Protein AF-A0A7C2V4W0-F1 (afdb_monomer_lite)

Sequence (238 aa):
MGILRLYATLLARLAQSPDEAVERSLDELAGSYGDFAYIGSRKLLQSIVLHQAGKLQQRLQQVTQNYWQQALERVQPQLLQRLQRCKDGHSAEEVAAAWFGRRDWAKNSGVFPDFVLALDDVPTFGNGAILELKDSDGSSIASFNSTIPTRFKTLAEVKEVTGSRMVLEASWLRDFPYSLSEGYEGCPRHCFYLVRTHRRSYKQVRISLVEGSFFETLPKGELLRRVWEQILSESGVP

Structure (mmCIF, N/CA/C/O backbone):
data_AF-A0A7C2V4W0-F1
#
_entry.id   AF-A0A7C2V4W0-F1
#
loop_
_atom_site.group_PDB
_atom_site.id
_atom_site.type_symbol
_atom_site.label_atom_id
_atom_site.label_alt_id
_atom_site.label_comp_id
_atom_site.label_asym_id
_atom_site.label_entity_id
_atom_site.label_seq_id
_atom_site.pdbx_PDB_ins_code
_atom_site.Cartn_x
_atom_site.Cartn_y
_atom_site.Cartn_z
_atom_site.occupancy
_atom_site.B_iso_or_equiv
_atom_site.auth_seq_id
_atom_site.auth_comp_id
_atom_site.auth_asym_id
_atom_site.auth_atom_id
_atom_site.pdbx_PDB_model_num
ATOM 1 N N . MET A 1 1 ? -7.469 -12.250 -3.575 1.00 69.75 1 MET A N 1
ATOM 2 C CA . MET A 1 1 ? -6.066 -12.543 -3.892 1.00 69.75 1 MET A CA 1
ATOM 3 C C . MET A 1 1 ? -5.430 -11.211 -4.236 1.00 69.75 1 MET A C 1
ATOM 5 O O . MET A 1 1 ? -5.259 -10.924 -5.417 1.00 69.75 1 MET A O 1
ATOM 9 N N . GLY A 1 2 ? -5.223 -10.336 -3.246 1.00 84.69 2 GLY A N 1
ATOM 10 C CA . GLY A 1 2 ? -4.935 -8.916 -3.478 1.00 84.69 2 GLY A CA 1
ATOM 11 C C . GLY A 1 2 ? -3.818 -8.684 -4.491 1.00 84.69 2 GLY A C 1
ATOM 12 O O . GLY A 1 2 ? -4.030 -8.019 -5.503 1.00 84.69 2 GLY A O 1
ATOM 13 N N . ILE A 1 3 ? -2.667 -9.321 -4.273 1.00 90.00 3 ILE A N 1
ATOM 14 C CA . ILE A 1 3 ? -1.490 -9.132 -5.125 1.00 90.00 3 ILE A CA 1
ATOM 15 C C . ILE A 1 3 ? -1.664 -9.676 -6.550 1.00 90.00 3 ILE A C 1
ATOM 17 O O . ILE A 1 3 ? -1.246 -9.034 -7.511 1.00 90.00 3 ILE A O 1
ATOM 21 N N . LEU A 1 4 ? -2.329 -10.825 -6.713 1.00 88.44 4 LEU A N 1
ATOM 22 C CA . LEU A 1 4 ? -2.576 -11.399 -8.038 1.00 88.44 4 LEU A CA 1
ATOM 23 C C . LEU A 1 4 ? -3.605 -10.579 -8.811 1.00 88.44 4 LEU A C 1
ATOM 25 O O . LEU A 1 4 ? -3.441 -10.394 -10.010 1.00 88.44 4 LEU A O 1
ATOM 29 N N . ARG A 1 5 ? -4.629 -10.040 -8.134 1.00 89.38 5 ARG A N 1
ATOM 30 C CA . ARG A 1 5 ? -5.577 -9.106 -8.755 1.00 89.38 5 ARG A CA 1
ATOM 31 C C . ARG A 1 5 ? -4.873 -7.824 -9.181 1.00 89.38 5 ARG A C 1
ATOM 33 O O . ARG A 1 5 ? -5.101 -7.378 -10.294 1.00 89.38 5 ARG A O 1
ATOM 40 N N . LEU A 1 6 ? -3.990 -7.271 -8.347 1.00 92.62 6 LEU A N 1
ATOM 41 C CA . LEU A 1 6 ? -3.168 -6.118 -8.722 1.00 92.62 6 LEU A CA 1
ATOM 42 C C . LEU A 1 6 ? -2.366 -6.404 -9.991 1.00 92.62 6 LEU A C 1
ATOM 44 O O . LEU A 1 6 ? -2.440 -5.632 -10.945 1.00 92.62 6 LEU A O 1
ATOM 48 N N . TYR A 1 7 ? -1.645 -7.526 -10.026 1.00 92.50 7 TYR A N 1
ATOM 49 C CA . TYR A 1 7 ? -0.805 -7.858 -11.172 1.00 92.50 7 TYR A CA 1
ATOM 50 C C . TYR A 1 7 ? -1.625 -8.183 -12.424 1.00 92.50 7 TYR A C 1
ATOM 52 O O . TYR A 1 7 ? -1.302 -7.702 -13.503 1.00 92.50 7 TYR A O 1
ATOM 60 N N . ALA A 1 8 ? -2.733 -8.915 -12.293 1.00 91.69 8 ALA A N 1
ATOM 61 C CA . ALA A 1 8 ? -3.638 -9.197 -13.404 1.00 91.69 8 ALA A CA 1
ATOM 62 C C . ALA A 1 8 ? -4.280 -7.919 -13.967 1.00 91.69 8 ALA A C 1
ATOM 64 O O . ALA A 1 8 ? -4.343 -7.764 -15.183 1.00 91.69 8 ALA A O 1
ATOM 65 N N . THR A 1 9 ? -4.700 -6.981 -13.111 1.00 92.56 9 THR A N 1
ATOM 66 C CA . THR A 1 9 ? -5.217 -5.670 -13.537 1.00 92.56 9 THR A CA 1
ATOM 67 C C . THR A 1 9 ? -4.153 -4.876 -14.290 1.00 92.56 9 THR A C 1
ATOM 69 O O . THR A 1 9 ? -4.443 -4.312 -15.344 1.00 92.56 9 THR A O 1
ATOM 72 N N . LEU A 1 10 ? -2.912 -4.871 -13.793 1.00 94.12 10 LEU A N 1
ATOM 73 C CA . LEU A 1 10 ? -1.786 -4.240 -14.476 1.00 94.12 10 LEU A CA 1
ATOM 74 C C . LEU A 1 10 ? -1.538 -4.872 -15.853 1.00 94.12 10 LEU A C 1
ATOM 76 O O . LEU A 1 10 ? -1.430 -4.154 -16.842 1.00 94.12 10 LEU A O 1
ATOM 80 N N . LEU A 1 11 ? -1.487 -6.204 -15.935 1.00 92.94 11 LEU A N 1
ATOM 81 C CA . LEU A 1 11 ? -1.294 -6.923 -17.196 1.00 92.94 11 LEU A CA 1
ATOM 82 C C . LEU A 1 11 ? -2.424 -6.653 -18.191 1.00 92.94 11 LEU A C 1
ATOM 84 O O . LEU A 1 11 ? -2.152 -6.385 -19.356 1.00 92.94 11 LEU A O 1
ATOM 88 N N . ALA A 1 12 ? -3.679 -6.678 -17.740 1.00 94.06 12 ALA A N 1
ATOM 89 C CA . ALA A 1 12 ? -4.833 -6.393 -18.586 1.00 94.06 12 ALA A CA 1
ATOM 90 C C . ALA A 1 12 ? -4.781 -4.967 -19.151 1.00 94.06 12 ALA A C 1
ATOM 92 O O . ALA A 1 12 ? -5.082 -4.751 -20.323 1.00 94.06 12 ALA A O 1
ATOM 93 N N . ARG A 1 13 ? -4.347 -4.003 -18.335 1.00 93.56 13 ARG A N 1
ATOM 94 C CA . ARG A 1 13 ? -4.156 -2.613 -18.746 1.00 93.56 13 ARG A CA 1
ATOM 95 C C . ARG A 1 13 ? -3.034 -2.465 -19.774 1.00 93.56 13 ARG A C 1
ATOM 97 O O . ARG A 1 13 ? -3.241 -1.857 -20.819 1.00 93.56 13 ARG A O 1
ATOM 104 N N . LEU A 1 14 ? -1.872 -3.060 -19.514 1.00 94.00 14 LEU A N 1
ATOM 105 C CA . LEU A 1 14 ? -0.733 -3.017 -20.435 1.00 94.00 14 LEU A CA 1
ATOM 106 C C . LEU A 1 14 ? -0.996 -3.789 -21.733 1.00 94.00 14 LEU A C 1
ATOM 108 O O . LEU A 1 14 ? -0.444 -3.440 -22.767 1.00 94.00 14 LEU A O 1
ATOM 112 N N . ALA A 1 15 ? -1.858 -4.806 -21.713 1.00 94.00 15 ALA A N 1
ATOM 113 C CA . ALA A 1 15 ? -2.293 -5.487 -22.929 1.00 94.00 15 ALA A CA 1
ATOM 114 C C . ALA A 1 15 ? -3.146 -4.580 -23.835 1.00 94.00 15 ALA A C 1
ATOM 116 O O . ALA A 1 15 ? -3.113 -4.739 -25.052 1.00 94.00 15 ALA A O 1
ATOM 117 N N . GLN A 1 16 ? -3.899 -3.639 -23.256 1.00 95.31 16 GLN A N 1
ATOM 118 C CA . GLN A 1 16 ? -4.701 -2.663 -24.004 1.00 95.31 16 GLN A CA 1
ATOM 119 C C . GLN A 1 16 ? -3.862 -1.475 -24.483 1.00 95.31 16 GLN A C 1
ATOM 121 O O . GLN A 1 16 ? -4.060 -1.006 -25.601 1.00 95.31 16 GLN A O 1
ATOM 126 N N . SER A 1 17 ? -2.911 -1.027 -23.660 1.00 95.31 17 SER A N 1
ATOM 127 C CA . SER A 1 17 ? -2.045 0.119 -23.949 1.00 95.31 17 SER A CA 1
ATOM 128 C C . SER A 1 17 ? -0.587 -0.183 -23.567 1.00 95.31 17 SER A C 1
ATOM 130 O O . SER A 1 17 ? -0.135 0.237 -22.497 1.00 95.31 17 SER A O 1
ATOM 132 N N . PRO A 1 18 ? 0.172 -0.911 -24.412 1.00 94.06 18 PRO A N 1
ATOM 133 C CA . PRO A 1 18 ? 1.538 -1.341 -24.090 1.00 94.06 18 PRO A CA 1
ATOM 134 C C . PRO A 1 18 ? 2.515 -0.189 -23.842 1.00 94.06 18 PRO A C 1
ATOM 136 O O . PRO A 1 18 ? 3.408 -0.311 -23.002 1.00 94.06 18 PRO A O 1
ATOM 139 N N . ASP A 1 19 ? 2.320 0.941 -24.526 1.00 95.50 19 ASP A N 1
ATOM 140 C CA . ASP A 1 19 ? 3.183 2.123 -24.416 1.00 95.50 19 ASP A CA 1
ATOM 141 C C . ASP A 1 19 ? 3.177 2.722 -23.001 1.00 95.50 19 ASP A C 1
ATOM 143 O O . ASP A 1 19 ? 4.188 3.266 -22.547 1.00 95.50 19 ASP A O 1
ATOM 147 N N . GLU A 1 20 ? 2.105 2.503 -22.226 1.00 95.44 20 GLU A N 1
ATOM 148 C CA . GLU A 1 20 ? 2.034 2.936 -20.827 1.00 95.44 20 GLU A CA 1
ATOM 149 C C . GLU A 1 20 ? 3.122 2.302 -19.948 1.00 95.44 20 GLU A C 1
ATOM 151 O O . GLU A 1 20 ? 3.478 2.876 -18.917 1.00 95.44 20 GLU A O 1
ATOM 156 N N . ALA A 1 21 ? 3.695 1.160 -20.354 1.00 94.25 21 ALA A N 1
ATOM 157 C CA . ALA A 1 21 ? 4.828 0.549 -19.663 1.00 94.25 21 ALA A CA 1
ATOM 158 C C . ALA A 1 21 ? 6.055 1.478 -19.604 1.00 94.25 21 ALA A C 1
ATOM 160 O O . ALA A 1 21 ? 6.860 1.350 -18.678 1.00 94.25 21 ALA A O 1
ATOM 161 N N . VAL A 1 22 ? 6.190 2.401 -20.562 1.00 95.56 22 VAL A N 1
ATOM 162 C CA . VAL A 1 22 ? 7.280 3.385 -20.665 1.00 95.56 22 VAL A CA 1
ATOM 163 C C . VAL A 1 22 ? 6.794 4.795 -20.330 1.00 95.56 22 VAL A C 1
ATOM 165 O O . VAL A 1 22 ? 7.493 5.532 -19.638 1.00 95.56 22 VAL A O 1
ATOM 168 N N . GLU A 1 23 ? 5.601 5.171 -20.794 1.00 95.06 23 GLU A N 1
ATOM 169 C CA . GLU A 1 23 ? 5.085 6.542 -20.683 1.00 95.06 23 GLU A CA 1
ATOM 170 C C . GLU A 1 23 ? 4.654 6.930 -19.265 1.00 95.06 23 GLU A C 1
ATOM 172 O O . GLU A 1 23 ? 4.712 8.106 -18.904 1.00 95.06 23 GLU A O 1
ATOM 177 N N . ARG A 1 24 ? 4.225 5.961 -18.447 1.00 94.69 24 ARG A N 1
ATOM 178 C CA . ARG A 1 24 ? 3.748 6.222 -17.083 1.00 94.69 24 ARG A CA 1
ATOM 179 C C . ARG A 1 24 ? 4.797 5.911 -16.031 1.00 94.69 24 ARG A C 1
ATOM 181 O O . ARG A 1 24 ? 5.686 5.078 -16.219 1.00 94.69 24 ARG A O 1
ATOM 188 N N . SER A 1 25 ? 4.679 6.553 -14.874 1.00 94.19 25 SER A N 1
ATOM 189 C CA . SER A 1 25 ? 5.447 6.143 -13.698 1.00 94.19 25 SER A CA 1
ATOM 190 C C . SER A 1 25 ? 4.988 4.773 -13.190 1.00 94.19 25 SER A C 1
ATOM 192 O O . SER A 1 25 ? 3.839 4.362 -13.383 1.00 94.19 25 SER A O 1
ATOM 194 N N . LEU A 1 26 ? 5.884 4.057 -12.507 1.00 94.38 26 LEU A N 1
ATOM 195 C CA . LEU A 1 26 ? 5.535 2.769 -11.913 1.00 94.38 26 LEU A CA 1
ATOM 196 C C . LEU A 1 26 ? 4.482 2.926 -10.798 1.00 94.38 26 LEU A C 1
ATOM 198 O O . LEU A 1 26 ? 3.621 2.061 -10.648 1.00 94.38 26 LEU A O 1
ATOM 202 N N . ASP A 1 27 ? 4.493 4.057 -10.088 1.00 94.62 27 ASP A N 1
ATOM 203 C CA . ASP A 1 27 ? 3.471 4.465 -9.121 1.00 94.62 27 ASP A CA 1
ATOM 204 C C . ASP A 1 27 ? 2.074 4.564 -9.736 1.00 94.62 27 ASP A C 1
ATOM 206 O O . ASP A 1 27 ? 1.114 4.069 -9.153 1.00 94.62 27 ASP A O 1
ATOM 210 N N . GLU A 1 28 ? 1.935 5.182 -10.912 1.00 94.31 28 GLU A N 1
ATOM 211 C CA . GLU A 1 28 ? 0.644 5.300 -11.604 1.00 94.31 28 GLU A CA 1
ATOM 212 C C . GLU A 1 28 ? 0.144 3.951 -12.123 1.00 94.31 28 GLU A C 1
ATOM 214 O O . GLU A 1 28 ? -1.056 3.669 -12.076 1.00 94.31 28 GLU A O 1
ATOM 219 N N . LEU A 1 29 ? 1.062 3.108 -12.602 1.00 94.38 29 LEU A N 1
ATOM 220 C CA . LEU A 1 29 ? 0.745 1.754 -13.045 1.00 94.38 29 LEU A CA 1
ATOM 221 C C . LEU A 1 29 ? 0.252 0.900 -11.871 1.00 94.38 29 LEU A C 1
ATOM 223 O O . LEU A 1 29 ? -0.827 0.311 -11.956 1.00 94.38 29 LEU A O 1
ATOM 227 N N . ALA A 1 30 ? 0.986 0.880 -10.756 1.00 94.12 30 ALA A N 1
ATOM 228 C CA . ALA A 1 30 ? 0.588 0.163 -9.547 1.00 94.12 30 ALA A CA 1
ATOM 229 C C . ALA A 1 30 ? -0.697 0.747 -8.942 1.00 94.12 30 ALA A C 1
ATOM 231 O O . ALA A 1 30 ? -1.636 0.010 -8.644 1.00 94.12 30 ALA A O 1
ATOM 232 N N . GLY A 1 31 ? -0.771 2.075 -8.838 1.00 91.38 31 GLY A N 1
ATOM 233 C CA . GLY A 1 31 ? -1.889 2.829 -8.276 1.00 91.38 31 GLY A CA 1
ATOM 234 C C . GLY A 1 31 ? -3.205 2.673 -9.041 1.00 91.38 31 GLY A C 1
ATOM 235 O O . GLY A 1 31 ? -4.263 3.009 -8.516 1.00 91.38 31 GLY A O 1
ATOM 236 N N . SER A 1 32 ? -3.163 2.131 -10.261 1.00 86.31 32 SER A N 1
ATOM 237 C CA . SER A 1 32 ? -4.363 1.746 -11.005 1.00 86.31 32 SER A CA 1
ATOM 238 C C . SER A 1 32 ? -5.136 0.595 -10.360 1.00 86.31 32 SER A C 1
ATOM 240 O O . SER A 1 32 ? -6.335 0.444 -10.606 1.00 86.31 32 SER A O 1
ATOM 242 N N . TYR A 1 33 ? -4.482 -0.192 -9.499 1.00 83.12 33 TYR A N 1
ATOM 243 C CA . TYR A 1 33 ? -5.180 -1.143 -8.652 1.00 83.12 33 TYR A CA 1
ATOM 244 C C . TYR A 1 33 ? -6.080 -0.416 -7.647 1.00 83.12 33 TYR A C 1
ATOM 246 O O . TYR A 1 33 ? -5.772 0.640 -7.106 1.00 83.12 33 TYR A O 1
ATOM 254 N N . GLY A 1 34 ? -7.268 -0.968 -7.435 1.00 78.62 34 GLY A N 1
ATOM 255 C CA . GLY A 1 34 ? -8.374 -0.213 -6.869 1.00 78.62 34 GLY A CA 1
ATOM 256 C C . GLY A 1 34 ? -8.587 -0.359 -5.368 1.00 78.62 34 GLY A C 1
ATOM 257 O O . GLY A 1 34 ? -9.636 0.116 -4.926 1.00 78.62 34 GLY A O 1
ATOM 258 N N . ASP A 1 35 ? -7.698 -1.011 -4.612 1.00 89.06 35 ASP A N 1
ATOM 259 C CA . ASP A 1 35 ? -7.963 -1.334 -3.203 1.00 89.06 35 ASP A CA 1
ATOM 260 C C . ASP A 1 35 ? -6.704 -1.362 -2.314 1.00 89.06 35 ASP A C 1
ATOM 262 O O . ASP A 1 35 ? -6.068 -2.399 -2.101 1.00 89.06 35 ASP A O 1
ATOM 266 N N . PHE A 1 36 ? -6.346 -0.190 -1.787 1.00 94.38 36 PHE A N 1
ATOM 267 C CA . PHE A 1 36 ? -5.155 0.012 -0.962 1.00 94.38 36 PHE A CA 1
ATOM 268 C C . PHE A 1 36 ? -5.505 0.430 0.468 1.00 94.38 36 PHE A C 1
ATOM 270 O O . PHE A 1 36 ? -6.393 1.250 0.699 1.00 94.38 36 PHE A O 1
ATOM 277 N N . ALA A 1 37 ? -4.753 -0.109 1.423 1.00 95.19 37 ALA A N 1
ATOM 278 C CA . ALA A 1 37 ? -4.703 0.291 2.826 1.00 95.19 37 ALA A CA 1
ATOM 279 C C . ALA A 1 37 ? -3.729 1.436 3.095 1.00 95.19 37 ALA A C 1
ATOM 281 O O . ALA A 1 37 ? -3.925 2.214 4.028 1.00 95.19 37 ALA A O 1
ATOM 282 N N . TYR A 1 38 ? -2.724 1.586 2.241 1.00 96.56 38 TYR A N 1
ATOM 283 C CA . TYR A 1 38 ? -1.783 2.688 2.308 1.00 96.56 38 TYR A CA 1
ATOM 284 C C . TYR A 1 38 ? -1.204 2.983 0.923 1.00 96.56 38 TYR A C 1
ATOM 286 O O . TYR A 1 38 ? -1.020 2.068 0.119 1.00 96.56 38 TYR A O 1
ATOM 294 N N . ILE A 1 39 ? -0.917 4.263 0.672 1.00 96.31 39 ILE A N 1
ATOM 295 C CA . ILE A 1 39 ? -0.291 4.780 -0.549 1.00 96.31 39 ILE A CA 1
ATOM 296 C C . ILE A 1 39 ? 0.800 5.771 -0.124 1.00 96.31 39 ILE A C 1
ATOM 298 O O . ILE A 1 39 ? 0.508 6.722 0.604 1.00 96.31 39 ILE A O 1
ATOM 302 N N . GLY A 1 40 ? 2.038 5.564 -0.572 1.00 94.31 40 GLY A N 1
ATOM 303 C CA . GLY A 1 40 ? 3.200 6.395 -0.246 1.00 94.31 40 GLY A CA 1
ATOM 304 C C . GLY A 1 40 ? 3.299 7.653 -1.111 1.00 94.31 40 GLY A C 1
ATOM 305 O O . GLY A 1 40 ? 3.416 8.768 -0.587 1.00 94.31 40 GLY A O 1
ATOM 306 N N . SER A 1 41 ? 3.166 7.502 -2.432 1.00 93.06 41 SER A N 1
ATOM 307 C CA . SER A 1 41 ? 3.297 8.571 -3.441 1.00 93.06 41 SER A CA 1
ATOM 308 C C . SER A 1 41 ? 2.040 9.437 -3.607 1.00 93.06 41 SER A C 1
ATOM 310 O O . SER A 1 41 ? 1.574 9.715 -4.712 1.00 93.06 41 SER A O 1
ATOM 312 N N . ARG A 1 42 ? 1.463 9.894 -2.493 1.00 92.69 42 ARG A N 1
ATOM 313 C CA . ARG A 1 42 ? 0.159 10.585 -2.452 1.00 92.69 42 ARG A CA 1
ATOM 314 C C . ARG A 1 42 ? 0.103 11.884 -3.247 1.00 92.69 42 ARG A C 1
ATOM 316 O O . ARG A 1 42 ? -0.972 12.237 -3.712 1.00 92.69 42 ARG A O 1
ATOM 323 N N . LYS A 1 43 ? 1.229 12.587 -3.420 1.00 93.19 43 LYS A N 1
ATOM 324 C CA . LYS A 1 43 ? 1.296 13.822 -4.221 1.00 93.19 43 LYS A CA 1
ATOM 325 C C . LYS A 1 43 ? 1.072 13.534 -5.697 1.00 93.19 43 LYS A C 1
ATOM 327 O O . LYS A 1 43 ? 0.416 14.320 -6.372 1.00 93.19 43 LYS A O 1
ATOM 332 N N . LEU A 1 44 ? 1.659 12.439 -6.171 1.00 93.56 44 LEU A N 1
ATOM 333 C CA . LEU A 1 44 ? 1.551 11.978 -7.549 1.00 93.56 44 LEU A CA 1
ATOM 334 C C . LEU A 1 44 ? 0.186 11.322 -7.787 1.00 93.56 44 LEU A C 1
ATOM 336 O O . LEU A 1 44 ? -0.453 11.562 -8.802 1.00 93.56 44 LEU A O 1
ATOM 340 N N . LEU A 1 45 ? -0.293 10.556 -6.807 1.00 94.81 45 LEU A N 1
ATOM 341 C CA . LEU A 1 45 ? -1.496 9.732 -6.911 1.00 94.81 45 LEU A CA 1
ATOM 342 C C . LEU A 1 45 ? -2.726 10.371 -6.243 1.00 94.81 45 LEU A C 1
ATOM 344 O O . LEU A 1 45 ? -3.574 9.657 -5.716 1.00 94.81 45 LEU A O 1
ATOM 348 N N . GLN A 1 46 ? -2.844 11.704 -6.239 1.00 95.62 46 GLN A N 1
ATOM 349 C CA . GLN A 1 46 ? -3.905 12.410 -5.498 1.00 95.62 46 GLN A CA 1
ATOM 350 C C . GLN A 1 46 ? -5.314 11.945 -5.875 1.00 95.62 46 GLN A C 1
ATOM 352 O O . GLN A 1 46 ? -6.115 11.657 -4.991 1.00 95.62 46 GLN A O 1
ATOM 357 N N . SER A 1 47 ? -5.611 11.823 -7.171 1.00 95.00 47 SER A N 1
ATOM 358 C CA . SER A 1 47 ? -6.925 11.373 -7.647 1.00 95.00 47 SER A CA 1
ATOM 359 C C . SER A 1 47 ? -7.253 9.955 -7.173 1.00 95.00 47 SER A C 1
ATOM 361 O O . SER A 1 47 ? -8.367 9.692 -6.724 1.00 95.00 47 SER A O 1
ATOM 363 N N . ILE A 1 48 ? -6.266 9.055 -7.197 1.00 94.81 48 ILE A N 1
ATOM 364 C CA . ILE A 1 48 ? -6.396 7.686 -6.688 1.00 94.81 48 ILE A CA 1
ATOM 365 C C . ILE A 1 48 ? -6.623 7.708 -5.175 1.00 94.81 48 ILE A C 1
ATOM 367 O O . ILE A 1 48 ? -7.524 7.032 -4.689 1.00 94.81 48 ILE A O 1
ATOM 371 N N . VAL A 1 49 ? -5.857 8.505 -4.428 1.00 96.31 49 VAL A N 1
ATOM 372 C CA . VAL A 1 49 ? -6.008 8.642 -2.973 1.00 96.31 49 VAL A CA 1
ATOM 373 C C . VAL A 1 49 ? -7.409 9.129 -2.603 1.00 96.31 49 VAL A C 1
ATOM 375 O O . VAL A 1 49 ? -8.041 8.535 -1.733 1.00 96.31 49 VAL A O 1
ATOM 378 N N . LEU A 1 50 ? -7.913 10.165 -3.275 1.00 96.81 50 LEU A N 1
ATOM 379 C CA . LEU A 1 50 ? -9.254 10.705 -3.034 1.00 96.81 50 LEU A CA 1
ATOM 380 C C . LEU A 1 50 ? -10.345 9.687 -3.373 1.00 96.81 50 LEU A C 1
ATOM 382 O O . LEU A 1 50 ? -11.298 9.521 -2.612 1.00 96.81 50 LEU A O 1
ATOM 386 N N . HIS A 1 51 ? -10.174 8.936 -4.462 1.00 95.56 51 HIS A N 1
ATOM 387 C CA . HIS A 1 51 ? -11.076 7.837 -4.806 1.00 95.56 51 HIS A CA 1
ATOM 388 C C . HIS A 1 51 ? -11.090 6.741 -3.730 1.00 95.56 51 HIS A C 1
ATOM 390 O O . HIS A 1 51 ? -12.154 6.283 -3.314 1.00 95.56 51 HIS A O 1
ATOM 396 N N . GLN A 1 52 ? -9.917 6.344 -3.222 1.00 95.00 52 GLN A N 1
ATOM 397 C CA . GLN A 1 52 ? -9.812 5.375 -2.124 1.00 95.00 52 GLN A CA 1
ATOM 398 C C . GLN A 1 52 ? -10.409 5.904 -0.816 1.00 95.00 52 GLN A C 1
ATOM 400 O O . GLN A 1 52 ? -11.044 5.140 -0.089 1.00 95.00 52 GLN A O 1
ATOM 405 N N . ALA A 1 53 ? -10.253 7.198 -0.531 1.00 96.81 53 ALA A N 1
ATOM 406 C CA . ALA A 1 53 ? -10.871 7.849 0.618 1.00 96.81 53 ALA A CA 1
ATOM 407 C C . ALA A 1 53 ? -12.406 7.780 0.531 1.00 96.81 53 ALA A C 1
ATOM 409 O O . ALA A 1 53 ? -13.052 7.361 1.489 1.00 96.81 53 ALA A O 1
ATOM 410 N N . GLY A 1 54 ? -12.992 8.057 -0.639 1.00 96.31 54 GLY A N 1
ATOM 411 C CA . GLY A 1 54 ? -14.431 7.878 -0.864 1.00 96.31 54 GLY A CA 1
ATOM 412 C C . GLY A 1 54 ? -14.892 6.432 -0.637 1.00 96.31 54 GLY A C 1
ATOM 413 O O . GLY A 1 54 ? -15.862 6.189 0.080 1.00 96.31 54 GLY A O 1
ATOM 414 N N . LYS A 1 55 ? -14.148 5.445 -1.157 1.00 94.25 55 LYS A N 1
ATOM 415 C CA . LYS A 1 55 ? -14.433 4.021 -0.894 1.00 94.25 55 LYS A CA 1
ATOM 416 C C . LYS A 1 55 ? -14.319 3.657 0.585 1.00 94.25 55 LYS A C 1
ATOM 418 O O . LYS A 1 55 ? -15.064 2.808 1.067 1.00 94.25 55 LYS A O 1
ATOM 423 N N . LEU A 1 56 ? -13.343 4.225 1.297 1.00 95.75 56 LEU A N 1
ATOM 424 C CA . LEU A 1 56 ? -13.176 4.023 2.736 1.00 95.75 56 LEU A CA 1
ATOM 425 C C . LEU A 1 56 ? -14.407 4.526 3.483 1.00 95.75 56 LEU A C 1
ATOM 427 O O . LEU A 1 56 ? -14.994 3.766 4.247 1.00 95.75 56 LEU A O 1
ATOM 431 N N . GLN A 1 57 ? -14.827 5.759 3.211 1.00 97.69 57 GLN A N 1
ATOM 432 C CA . GLN A 1 57 ? -16.012 6.342 3.824 1.00 97.69 57 GLN A CA 1
ATOM 433 C C . GLN A 1 57 ? -17.256 5.475 3.602 1.00 97.69 57 GLN A C 1
ATOM 435 O O . GLN A 1 57 ? -17.924 5.104 4.567 1.00 97.69 57 GLN A O 1
ATOM 440 N N . GLN A 1 58 ? -17.529 5.103 2.347 1.00 95.38 58 GLN A N 1
ATOM 441 C CA . GLN A 1 58 ? -18.675 4.261 1.992 1.00 95.38 58 GLN A CA 1
ATOM 442 C C . GLN A 1 58 ? -18.671 2.944 2.771 1.00 95.38 58 GLN A C 1
ATOM 444 O O . GLN A 1 58 ? -19.697 2.541 3.316 1.00 95.38 58 GLN A O 1
ATOM 449 N N . ARG A 1 59 ? -17.506 2.294 2.890 1.00 93.94 59 ARG A N 1
ATOM 450 C CA . ARG A 1 59 ? -17.385 1.058 3.667 1.00 93.94 59 ARG A CA 1
ATOM 451 C C . ARG A 1 59 ? -17.643 1.294 5.154 1.00 93.94 59 ARG A C 1
ATOM 453 O O . ARG A 1 59 ? -18.387 0.531 5.756 1.00 93.94 59 ARG A O 1
ATOM 460 N N . LEU A 1 60 ? -17.078 2.346 5.750 1.00 96.06 60 LEU A N 1
ATOM 461 C CA . LEU A 1 60 ? -17.269 2.657 7.174 1.00 96.06 60 LEU A CA 1
ATOM 462 C C . LEU A 1 60 ? -18.732 2.956 7.525 1.00 96.06 60 LEU A C 1
ATOM 464 O O . LEU A 1 60 ? -19.192 2.592 8.608 1.00 96.06 60 LEU A O 1
ATOM 468 N N . GLN A 1 61 ? -19.479 3.574 6.611 1.00 95.75 61 GLN A N 1
ATOM 469 C CA . GLN A 1 61 ? -20.916 3.810 6.773 1.00 95.75 61 GLN A CA 1
ATOM 470 C C . GLN A 1 61 ? -21.729 2.507 6.792 1.00 95.75 61 GLN A C 1
ATOM 472 O O . GLN A 1 61 ? -22.779 2.459 7.427 1.00 95.75 61 GLN A O 1
ATOM 477 N N . GLN A 1 62 ? -21.223 1.446 6.158 1.00 94.88 62 GLN A N 1
ATOM 478 C CA . GLN A 1 62 ? -21.849 0.122 6.119 1.00 94.88 62 GLN A CA 1
ATOM 479 C C . GLN A 1 62 ? -21.434 -0.784 7.291 1.00 94.88 62 GLN A C 1
ATOM 481 O O . GLN A 1 62 ? -22.034 -1.840 7.485 1.00 94.88 62 GLN A O 1
ATOM 486 N N . VAL A 1 63 ? -20.429 -0.402 8.091 1.00 94.62 63 VAL A N 1
ATOM 487 C CA . VAL A 1 63 ? -19.991 -1.219 9.232 1.00 94.62 63 VAL A CA 1
ATOM 488 C C . VAL A 1 63 ? -21.044 -1.215 10.342 1.00 94.62 63 VAL A C 1
ATOM 490 O O . VAL A 1 63 ? -21.443 -0.159 10.838 1.00 94.62 63 VAL A O 1
ATOM 493 N N . THR A 1 64 ? -21.431 -2.413 10.784 1.00 94.06 64 THR A N 1
ATOM 494 C CA . THR A 1 64 ? -22.407 -2.654 11.854 1.00 94.06 64 THR A CA 1
ATOM 495 C C . THR A 1 64 ? -22.045 -1.949 13.162 1.00 94.06 64 THR A C 1
ATOM 497 O O . THR A 1 64 ? -20.889 -1.953 13.589 1.00 94.06 64 THR A O 1
ATOM 500 N N . GLN A 1 65 ? -23.058 -1.433 13.869 1.00 93.12 65 GLN A N 1
ATOM 501 C CA . GLN A 1 65 ? -22.896 -0.693 15.128 1.00 93.12 65 GLN A CA 1
ATOM 502 C C . GLN A 1 65 ? -22.116 -1.457 16.214 1.00 93.12 65 GLN A C 1
ATOM 504 O O . GLN A 1 65 ? -21.411 -0.833 17.000 1.00 93.12 65 GLN A O 1
ATOM 509 N N . ASN A 1 66 ? -22.183 -2.793 16.247 1.00 95.25 66 ASN A N 1
ATOM 510 C CA . ASN A 1 66 ? -21.433 -3.611 17.209 1.00 95.25 66 ASN A CA 1
ATOM 511 C C . ASN A 1 66 ? -19.912 -3.367 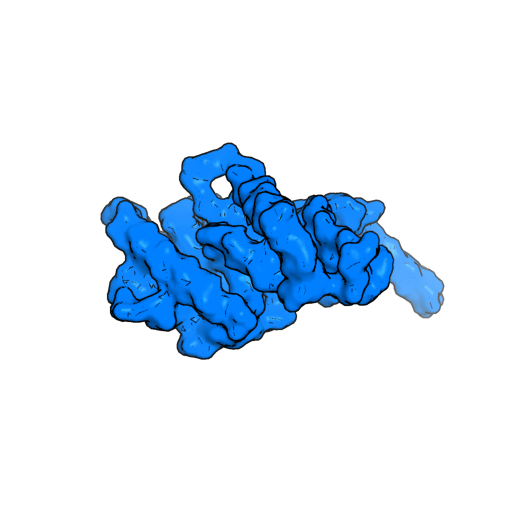17.123 1.00 95.25 66 ASN A C 1
ATOM 513 O O . ASN A 1 66 ? -19.259 -3.153 18.141 1.00 95.25 66 ASN A O 1
ATOM 517 N N . TYR A 1 67 ? -19.347 -3.300 15.914 1.00 95.06 67 TYR A N 1
ATOM 518 C CA . TYR A 1 67 ? -17.917 -3.019 15.751 1.00 95.06 67 TYR A CA 1
ATOM 519 C C . TYR A 1 67 ? -17.545 -1.603 16.204 1.00 95.06 67 TYR A C 1
ATOM 521 O O . TYR A 1 67 ? -16.460 -1.398 16.743 1.00 95.06 67 TYR A O 1
ATOM 529 N N . TRP A 1 68 ? -18.451 -0.633 16.048 1.00 94.38 68 TRP A N 1
ATOM 530 C CA . TRP A 1 68 ? -18.255 0.722 16.569 1.00 94.38 68 TRP A CA 1
ATOM 531 C C . TRP A 1 68 ? -18.233 0.758 18.102 1.00 94.38 68 TRP A C 1
ATOM 533 O O . TRP A 1 68 ? -17.411 1.473 18.670 1.00 94.38 68 TRP A O 1
ATOM 543 N N . GLN A 1 69 ? -19.071 -0.043 18.770 1.00 93.12 69 GLN A N 1
ATOM 544 C CA . GLN A 1 69 ? -19.039 -0.180 20.233 1.00 93.12 69 GLN A CA 1
ATOM 545 C C . GLN A 1 69 ? -17.741 -0.836 20.713 1.00 93.12 69 GLN A C 1
ATOM 547 O O . GLN A 1 69 ? -17.082 -0.321 21.610 1.00 93.12 69 GLN A O 1
ATOM 552 N N . GLN A 1 70 ? -17.295 -1.903 20.048 1.00 93.69 70 GLN A N 1
ATOM 553 C CA . GLN A 1 70 ? -16.009 -2.533 20.369 1.00 93.69 70 GLN A CA 1
ATOM 554 C C . GLN A 1 70 ? -14.827 -1.572 20.177 1.00 93.69 70 GLN A C 1
ATOM 556 O O . GLN A 1 70 ? -13.881 -1.582 20.964 1.00 93.69 70 GLN A O 1
ATOM 561 N N . ALA A 1 71 ? -14.876 -0.720 19.149 1.00 92.62 71 ALA A N 1
ATOM 562 C CA . ALA A 1 71 ? -13.845 0.284 18.915 1.00 92.62 71 ALA A CA 1
ATOM 563 C C . ALA A 1 71 ? -13.785 1.335 20.038 1.00 92.62 71 ALA A C 1
ATOM 565 O O . ALA A 1 71 ? -12.688 1.729 20.426 1.00 92.62 71 ALA A O 1
ATOM 566 N N . LEU A 1 72 ? -14.933 1.754 20.586 1.00 91.81 72 LEU A N 1
ATOM 567 C CA . LEU A 1 72 ? -15.008 2.705 21.706 1.00 91.81 72 LEU A CA 1
ATOM 568 C C . LEU A 1 72 ? -14.281 2.202 22.960 1.00 91.81 72 LEU A C 1
ATOM 570 O O . LEU A 1 72 ? -13.668 2.997 23.667 1.00 91.81 72 LEU A O 1
ATOM 574 N N . GLU A 1 73 ? -14.322 0.896 23.216 1.00 89.94 73 GLU A N 1
ATOM 575 C CA . GLU A 1 73 ? -13.720 0.285 24.406 1.00 89.94 73 GLU A CA 1
ATOM 576 C C . GLU A 1 73 ? -12.226 -0.027 24.238 1.00 89.94 73 GLU A C 1
ATOM 578 O O . GLU A 1 73 ? -11.475 -0.016 25.213 1.00 89.94 73 GLU A O 1
ATOM 583 N N . ARG A 1 74 ? -11.787 -0.342 23.012 1.00 89.50 74 ARG A N 1
ATOM 584 C CA . ARG A 1 74 ? -10.474 -0.969 22.759 1.00 89.50 74 ARG A CA 1
ATOM 585 C C . ARG A 1 74 ? -9.469 -0.081 22.033 1.00 89.50 74 ARG A C 1
ATOM 587 O O . ARG A 1 74 ? -8.278 -0.388 22.031 1.00 89.50 74 ARG A O 1
ATOM 594 N N . VAL A 1 75 ? -9.919 0.985 21.373 1.00 91.00 75 VAL A N 1
ATOM 595 C CA . VAL A 1 75 ? -9.079 1.788 20.473 1.00 91.00 75 VAL A CA 1
ATOM 596 C C . VAL A 1 75 ? -8.657 3.091 21.143 1.00 91.00 75 VAL A C 1
ATOM 598 O O . VAL A 1 75 ? -9.423 3.735 21.854 1.00 91.00 75 VAL A O 1
ATOM 601 N N . GLN A 1 76 ? -7.420 3.517 20.880 1.00 91.81 76 GLN A N 1
ATOM 602 C CA . GLN A 1 76 ? -6.900 4.798 21.362 1.00 91.81 76 GLN A CA 1
ATOM 603 C C . GLN A 1 76 ? -7.815 5.962 20.923 1.00 91.81 76 GLN A C 1
ATOM 605 O O . GLN A 1 76 ? -8.142 6.041 19.733 1.00 91.81 76 GLN A O 1
ATOM 610 N N . PRO A 1 77 ? -8.163 6.916 21.814 1.00 93.12 77 PRO A N 1
ATOM 611 C CA . PRO A 1 77 ? -9.148 7.963 21.515 1.00 93.12 77 PRO A CA 1
ATOM 612 C C . PRO A 1 77 ? -8.849 8.774 20.247 1.00 93.12 77 PRO A C 1
ATOM 614 O O . PRO A 1 77 ? -9.751 9.093 19.477 1.00 93.12 77 PRO A O 1
ATOM 617 N N . GLN A 1 78 ? -7.571 9.063 19.985 1.00 93.56 78 GLN A N 1
ATOM 618 C CA . GLN A 1 78 ? -7.149 9.808 18.794 1.00 93.56 78 GLN A CA 1
ATOM 619 C C . GLN A 1 78 ? -7.397 9.030 17.493 1.00 93.56 78 GLN A C 1
ATOM 621 O O . GLN A 1 78 ? -7.818 9.607 16.489 1.00 93.56 78 GLN A O 1
ATOM 626 N N . LEU A 1 79 ? -7.149 7.716 17.498 1.00 94.19 79 LEU A N 1
ATOM 627 C CA . LEU A 1 79 ? -7.375 6.864 16.332 1.00 94.19 79 LEU A CA 1
ATOM 628 C C . LEU A 1 79 ? -8.874 6.647 16.101 1.00 94.19 79 LEU A C 1
ATOM 630 O O . LEU A 1 79 ? -9.327 6.692 14.959 1.00 94.19 79 LEU A O 1
ATOM 634 N N . LEU A 1 80 ? -9.653 6.518 17.178 1.00 95.50 80 LEU A N 1
ATOM 635 C CA . LEU A 1 80 ? -11.110 6.447 17.111 1.00 95.50 80 LEU A CA 1
ATOM 636 C C . LEU A 1 80 ? -11.725 7.731 16.537 1.00 95.50 80 LEU A C 1
ATOM 638 O O . LEU A 1 80 ? -12.572 7.662 15.649 1.00 95.50 80 LEU A O 1
ATOM 642 N N . GLN A 1 81 ? -11.260 8.904 16.976 1.00 96.06 81 GLN A N 1
ATOM 643 C CA . GLN A 1 81 ? -11.708 10.185 16.423 1.00 96.06 81 GLN A CA 1
ATOM 644 C C . GLN A 1 81 ? -11.424 10.272 14.917 1.00 96.06 81 GLN A C 1
ATOM 646 O O . GLN A 1 81 ? -12.247 10.759 14.143 1.00 96.06 81 GLN A O 1
ATOM 651 N N . ARG A 1 82 ? -10.259 9.787 14.473 1.00 97.25 82 ARG A N 1
ATOM 652 C CA . ARG A 1 82 ? -9.929 9.721 13.043 1.00 97.25 82 ARG A CA 1
ATOM 653 C C . ARG A 1 82 ? -10.828 8.751 12.288 1.00 97.25 82 ARG A C 1
ATOM 655 O O . ARG A 1 82 ? -11.263 9.090 11.192 1.00 97.25 82 ARG A O 1
ATOM 662 N N . LEU A 1 83 ? -11.133 7.593 12.867 1.00 97.56 83 LEU A N 1
ATOM 663 C CA . LEU A 1 83 ? -12.054 6.619 12.284 1.00 97.56 83 LEU A CA 1
ATOM 664 C C . LEU A 1 83 ? -13.454 7.219 12.089 1.00 97.56 83 LEU A C 1
ATOM 666 O O . LEU A 1 83 ? -14.023 7.094 11.007 1.00 97.56 83 LEU A O 1
ATOM 670 N N . GLN A 1 84 ? -13.968 7.935 13.091 1.00 96.81 84 GLN A N 1
ATOM 671 C CA . GLN A 1 84 ? -15.240 8.662 12.998 1.00 96.81 84 GLN A CA 1
ATOM 672 C C . GLN A 1 84 ? -15.199 9.717 11.888 1.00 96.81 84 GLN A C 1
ATOM 674 O O . GLN A 1 84 ? -16.061 9.734 11.019 1.00 96.81 84 GLN A O 1
ATOM 679 N N . ARG A 1 85 ? -14.136 10.526 11.820 1.00 97.38 85 ARG A N 1
ATOM 680 C CA . ARG A 1 85 ? -13.966 11.509 10.735 1.00 97.38 85 ARG A CA 1
ATOM 681 C C . ARG A 1 85 ? -13.880 10.880 9.346 1.00 97.38 85 ARG A C 1
ATOM 683 O O . ARG A 1 85 ? -14.343 11.481 8.386 1.00 97.38 85 ARG A O 1
ATOM 690 N N . CYS A 1 86 ? -13.318 9.678 9.221 1.00 97.94 86 CYS A N 1
ATOM 691 C CA . CYS A 1 86 ? -13.327 8.959 7.946 1.00 97.94 86 CYS A CA 1
ATOM 692 C C . CYS A 1 86 ? -14.745 8.527 7.533 1.00 97.94 86 CYS A C 1
ATOM 694 O O . CYS A 1 86 ? -15.025 8.445 6.342 1.00 97.94 86 CYS A O 1
ATOM 696 N N . LYS A 1 87 ? -15.635 8.249 8.495 1.00 97.75 87 LYS A N 1
ATOM 697 C CA . LYS A 1 87 ? -17.039 7.890 8.247 1.00 97.75 87 LYS A CA 1
ATOM 698 C C . LYS A 1 87 ? -17.907 9.116 7.941 1.00 97.75 87 LYS A C 1
ATOM 700 O O . LYS A 1 87 ? -18.689 9.093 6.988 1.00 97.75 87 LYS A O 1
ATOM 705 N N . ASP A 1 88 ? -17.734 10.176 8.725 1.00 97.44 88 ASP A N 1
ATOM 706 C CA . ASP A 1 88 ? -18.634 11.336 8.763 1.00 97.44 88 ASP A CA 1
ATOM 707 C C . ASP A 1 88 ? -18.105 12.552 7.977 1.00 97.44 88 ASP A C 1
ATOM 709 O O . ASP A 1 88 ? -18.714 13.618 8.002 1.00 97.44 88 ASP A O 1
ATOM 713 N N . GLY A 1 89 ? -16.961 12.424 7.294 1.00 96.00 89 GLY A N 1
ATOM 714 C CA . GLY A 1 89 ? -16.352 13.519 6.534 1.00 96.00 89 GLY A CA 1
ATOM 715 C C . GLY A 1 89 ? -17.244 14.050 5.404 1.00 96.00 89 GLY A C 1
ATOM 716 O O . GLY A 1 89 ? -17.968 13.301 4.753 1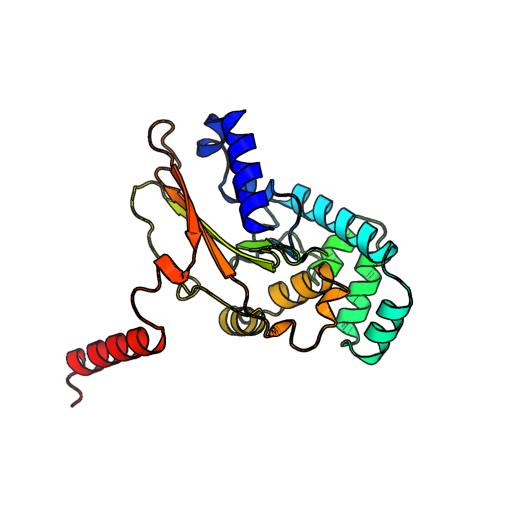.00 96.00 89 GLY A O 1
ATOM 717 N N . HIS A 1 90 ? -17.171 15.350 5.128 1.00 94.88 90 HIS A N 1
ATOM 718 C CA . HIS A 1 90 ? -18.031 16.018 4.143 1.00 94.88 90 HIS A CA 1
ATOM 719 C C . HIS A 1 90 ? -17.409 16.080 2.742 1.00 94.88 90 HIS A C 1
ATOM 721 O O . HIS A 1 90 ? -18.102 16.376 1.770 1.00 94.88 90 HIS A O 1
ATOM 727 N N . SER A 1 91 ? -16.104 15.810 2.624 1.00 96.44 91 SER A N 1
A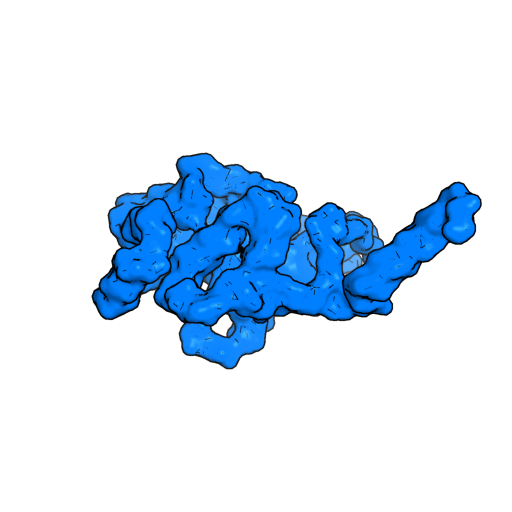TOM 728 C CA . SER A 1 91 ? -15.396 15.737 1.345 1.00 96.44 91 SER A CA 1
ATOM 729 C C . SER A 1 91 ? -14.348 14.623 1.331 1.00 96.44 91 SER A C 1
ATOM 731 O O . SER A 1 91 ? -13.870 14.179 2.380 1.00 96.44 91 SER A O 1
ATOM 733 N N . ALA A 1 92 ? -13.945 14.192 0.133 1.00 95.69 92 ALA A N 1
ATOM 734 C CA . ALA A 1 92 ? -12.899 13.184 -0.033 1.00 95.69 92 ALA A CA 1
ATOM 735 C C . ALA A 1 92 ? -11.551 13.643 0.554 1.00 95.69 92 ALA A C 1
ATOM 737 O O . ALA A 1 92 ? -10.798 12.828 1.083 1.00 95.69 92 ALA A O 1
ATOM 738 N N . GLU A 1 93 ? -11.256 14.943 0.516 1.00 97.00 93 GLU A N 1
ATOM 739 C CA . GLU A 1 93 ? -10.067 15.546 1.122 1.00 97.00 93 GLU A CA 1
ATOM 740 C C . GLU A 1 93 ? -10.117 15.490 2.649 1.00 97.00 93 GLU A C 1
ATOM 742 O O . GLU A 1 93 ? -9.091 15.224 3.276 1.00 97.00 93 GLU A O 1
ATOM 747 N N . GLU A 1 94 ? -11.287 15.723 3.258 1.00 97.25 94 GLU A N 1
ATOM 748 C CA . GLU A 1 94 ? -11.464 15.588 4.707 1.00 97.25 94 GLU A CA 1
ATOM 749 C C . GLU A 1 94 ? -11.237 14.135 5.138 1.00 97.25 94 GLU A C 1
ATOM 751 O O . GLU A 1 94 ? -10.475 13.871 6.075 1.00 97.25 94 GLU A O 1
ATOM 756 N N . VAL A 1 95 ? -11.828 13.189 4.404 1.00 98.06 95 VAL A N 1
ATOM 757 C CA . VAL A 1 95 ? -11.649 11.756 4.656 1.00 98.06 95 VAL A CA 1
ATOM 758 C C . VAL A 1 95 ? -10.186 11.350 4.457 1.00 98.06 95 VAL A C 1
ATOM 760 O O . VAL A 1 95 ? -9.627 10.660 5.307 1.00 98.06 95 VAL A O 1
ATOM 763 N N . ALA A 1 96 ? -9.516 11.820 3.400 1.00 97.69 96 ALA A N 1
ATOM 764 C CA . ALA A 1 96 ? -8.095 11.557 3.169 1.00 97.69 96 ALA A CA 1
ATOM 765 C C . ALA A 1 96 ? -7.210 12.143 4.284 1.00 97.69 96 ALA A C 1
ATOM 767 O O . ALA A 1 96 ? -6.285 11.479 4.763 1.00 97.69 96 ALA A O 1
ATOM 768 N N . ALA A 1 97 ? -7.508 13.358 4.752 1.00 97.38 97 ALA A N 1
ATOM 769 C CA . ALA A 1 97 ? -6.793 13.982 5.861 1.00 97.38 97 ALA A CA 1
ATOM 770 C C . ALA A 1 97 ? -6.947 13.187 7.166 1.00 97.38 97 ALA A C 1
ATOM 772 O O . ALA A 1 97 ? -5.967 12.988 7.890 1.00 97.38 97 ALA A O 1
ATOM 773 N N . ALA A 1 98 ? -8.156 12.698 7.458 1.00 97.75 98 ALA A N 1
ATOM 774 C CA . ALA A 1 98 ? -8.422 11.844 8.612 1.00 97.75 98 ALA A CA 1
ATOM 775 C C . ALA A 1 98 ? -7.725 10.478 8.486 1.00 97.75 98 ALA A C 1
ATOM 777 O O . ALA A 1 98 ? -7.078 10.024 9.438 1.00 97.75 98 ALA A O 1
ATOM 778 N N . TRP A 1 99 ? -7.778 9.875 7.295 1.00 97.75 99 TRP A N 1
ATOM 779 C CA . TRP A 1 99 ? -7.160 8.588 6.987 1.00 97.75 99 TRP A CA 1
ATOM 780 C C . TRP A 1 99 ? -5.649 8.625 7.222 1.00 97.75 99 TRP A C 1
ATOM 782 O O . TRP A 1 99 ? -5.117 7.810 7.975 1.00 97.75 99 TRP A O 1
ATOM 792 N N . PHE A 1 100 ? -4.952 9.632 6.694 1.00 95.75 100 PHE A N 1
ATOM 793 C CA . PHE A 1 100 ? -3.502 9.767 6.867 1.00 95.75 100 PHE A CA 1
ATOM 794 C C . PHE A 1 100 ? -3.074 10.539 8.124 1.00 95.75 100 PHE A C 1
ATOM 796 O O . PHE A 1 100 ? -1.876 10.658 8.382 1.00 95.75 100 PHE A O 1
ATOM 803 N N . GLY A 1 101 ? -4.027 11.054 8.906 1.00 93.94 101 GLY A N 1
ATOM 804 C CA . GLY A 1 101 ? -3.777 11.727 10.184 1.00 93.94 101 GLY A CA 1
ATOM 805 C C . GLY A 1 101 ? -3.127 13.107 10.066 1.00 93.94 101 GLY A C 1
ATOM 806 O O . GLY A 1 101 ? -2.537 13.586 11.032 1.00 93.94 101 GLY A O 1
ATOM 807 N N . ARG A 1 102 ? -3.198 13.752 8.896 1.00 91.62 102 ARG A N 1
ATOM 808 C CA . ARG A 1 102 ? -2.557 15.050 8.636 1.00 91.62 102 ARG A CA 1
ATOM 809 C C . ARG A 1 102 ? -3.307 15.846 7.571 1.00 91.62 102 ARG A C 1
ATOM 811 O O . ARG A 1 102 ? -3.830 15.273 6.623 1.00 91.62 102 ARG A O 1
ATOM 818 N N . ARG A 1 103 ? -3.325 17.177 7.701 1.00 90.06 103 ARG A N 1
ATOM 819 C CA . ARG A 1 103 ? -3.994 18.072 6.732 1.00 90.06 103 ARG A CA 1
ATOM 820 C C . ARG A 1 103 ? -3.297 18.085 5.373 1.00 90.06 103 ARG A C 1
ATOM 822 O O . ARG A 1 103 ? -3.951 18.112 4.342 1.00 90.06 103 ARG A O 1
ATOM 829 N N . ASP A 1 104 ? -1.973 18.016 5.370 1.00 90.12 104 ASP A N 1
ATOM 830 C CA . ASP A 1 104 ? -1.133 17.911 4.177 1.00 90.12 104 ASP A CA 1
ATOM 831 C C . ASP A 1 104 ? -0.956 16.446 3.742 1.00 90.12 104 ASP A C 1
ATOM 833 O O . ASP A 1 104 ? 0.158 15.974 3.497 1.00 90.12 104 ASP A O 1
ATOM 837 N N . TRP A 1 105 ? -2.071 15.712 3.661 1.00 91.38 105 TRP A N 1
ATOM 838 C CA . TRP A 1 105 ? -2.110 14.289 3.310 1.00 91.38 105 TRP A CA 1
ATOM 839 C C . TRP A 1 105 ? -1.483 14.000 1.944 1.00 91.38 105 TRP A C 1
ATOM 841 O O . TRP A 1 105 ? -0.910 12.936 1.753 1.00 91.38 105 TRP A O 1
ATOM 851 N N . ALA A 1 106 ? -1.512 14.957 1.015 1.00 91.00 106 ALA A N 1
ATOM 852 C CA . ALA A 1 106 ? -0.932 14.816 -0.316 1.00 91.00 106 ALA A CA 1
ATOM 853 C C . ALA A 1 106 ? 0.608 14.883 -0.332 1.00 91.00 106 ALA A C 1
ATOM 855 O O . ALA A 1 106 ? 1.201 14.904 -1.404 1.00 91.00 106 ALA A O 1
ATOM 856 N N . LYS A 1 107 ? 1.306 14.932 0.811 1.00 89.69 107 LYS A N 1
ATOM 857 C CA . LYS A 1 107 ? 2.772 14.806 0.821 1.00 89.69 107 LYS A CA 1
ATOM 858 C C . LYS A 1 107 ? 3.192 13.357 0.593 1.00 89.69 107 LYS A C 1
ATOM 860 O O . LYS A 1 107 ? 2.687 12.446 1.254 1.00 89.69 107 LYS A O 1
ATOM 865 N N . ASN A 1 108 ? 4.164 13.151 -0.294 1.00 85.81 108 ASN A N 1
ATOM 866 C CA . ASN A 1 108 ? 4.806 11.847 -0.438 1.00 85.81 108 ASN A CA 1
ATOM 867 C C . ASN A 1 108 ? 5.469 11.460 0.884 1.00 85.81 108 ASN A C 1
ATOM 869 O O . ASN A 1 108 ? 6.046 12.312 1.561 1.00 85.81 108 ASN A O 1
ATOM 873 N N . SER A 1 109 ? 5.349 10.191 1.260 1.00 75.94 109 SER A N 1
ATOM 874 C CA . SER A 1 109 ? 5.973 9.676 2.475 1.00 75.94 109 SER A CA 1
ATOM 875 C C . SER A 1 109 ? 7.496 9.633 2.346 1.00 75.94 109 SER A C 1
ATOM 877 O O . SER A 1 109 ? 8.188 9.915 3.318 1.00 75.94 109 SER A O 1
ATOM 879 N N . GLY A 1 110 ? 8.005 9.296 1.153 1.00 73.88 110 GLY A N 1
ATOM 880 C CA . GLY A 1 110 ? 9.431 9.044 0.919 1.00 73.88 110 GLY A CA 1
ATOM 881 C C . GLY A 1 110 ? 9.980 7.869 1.738 1.00 73.88 110 GLY A C 1
ATOM 882 O O . GLY A 1 110 ? 11.191 7.691 1.813 1.00 73.88 110 GLY A O 1
ATOM 883 N N . VAL A 1 111 ? 9.096 7.102 2.380 1.00 75.00 111 VAL A N 1
ATOM 884 C CA . VAL A 1 111 ? 9.419 5.992 3.276 1.00 75.00 111 VAL A CA 1
ATOM 885 C C . VAL A 1 111 ? 8.667 4.745 2.846 1.00 75.00 111 VAL A C 1
ATOM 887 O O . VAL A 1 111 ? 7.528 4.843 2.381 1.00 75.00 111 VAL A O 1
ATOM 890 N N . PHE A 1 112 ? 9.318 3.602 3.059 1.00 85.06 112 PHE A N 1
ATOM 891 C CA . PHE A 1 112 ? 8.792 2.263 2.818 1.00 85.06 112 PHE A CA 1
ATOM 892 C C . PHE A 1 112 ? 7.471 2.016 3.572 1.00 85.06 112 PHE A C 1
ATOM 894 O O . PHE A 1 112 ? 7.346 2.438 4.724 1.00 85.06 112 PHE A O 1
ATOM 901 N N . PRO A 1 113 ? 6.526 1.253 3.001 1.00 93.12 113 PRO A N 1
ATOM 902 C CA . PRO A 1 113 ? 6.483 0.790 1.611 1.00 93.12 113 PRO A CA 1
ATOM 903 C C . PRO A 1 113 ? 5.852 1.834 0.683 1.00 93.12 113 PRO A C 1
ATOM 905 O O . PRO A 1 113 ? 5.306 2.830 1.152 1.00 93.12 113 PRO A O 1
ATOM 908 N N . ASP A 1 114 ? 5.835 1.578 -0.621 1.00 94.56 114 ASP A N 1
ATOM 909 C CA . ASP A 1 114 ? 5.048 2.392 -1.555 1.00 94.56 114 ASP A CA 1
ATOM 910 C C . ASP A 1 114 ? 3.541 2.124 -1.430 1.00 94.56 114 ASP A C 1
ATOM 912 O O . ASP A 1 114 ? 2.740 3.060 -1.474 1.00 94.56 114 ASP A O 1
ATOM 916 N N . PHE A 1 115 ? 3.131 0.869 -1.215 1.00 96.06 115 PHE A N 1
ATOM 917 C CA . PHE A 1 115 ? 1.728 0.513 -0.992 1.00 96.06 115 PHE A CA 1
ATOM 918 C C . PHE A 1 115 ? 1.554 -0.583 0.061 1.00 96.06 115 PHE A C 1
ATOM 920 O O . PHE A 1 115 ? 2.402 -1.455 0.250 1.00 96.06 115 PHE A O 1
ATOM 927 N N . VAL A 1 116 ? 0.382 -0.582 0.695 1.00 96.19 116 VAL A N 1
ATOM 928 C CA . VAL A 1 116 ? -0.158 -1.749 1.405 1.00 96.19 116 VAL A CA 1
ATOM 929 C C . VAL A 1 116 ? -1.505 -2.070 0.776 1.00 96.19 116 VAL A C 1
ATOM 931 O O . VAL A 1 116 ? -2.347 -1.180 0.648 1.00 96.19 116 VAL A O 1
ATOM 934 N N . LEU A 1 117 ? -1.717 -3.314 0.356 1.00 95.06 117 LEU A N 1
ATOM 935 C CA . LEU A 1 117 ? -3.012 -3.758 -0.162 1.00 95.06 117 LEU A CA 1
ATOM 936 C C . LEU A 1 117 ? -4.012 -3.847 0.986 1.00 95.06 117 LEU A C 1
ATOM 938 O O . LEU A 1 117 ? -3.640 -4.247 2.087 1.00 95.06 117 LEU A O 1
ATOM 942 N N . ALA A 1 118 ? -5.270 -3.482 0.747 1.00 93.06 118 ALA A N 1
ATOM 943 C CA . ALA A 1 118 ? -6.291 -3.630 1.779 1.00 93.06 118 ALA A CA 1
ATOM 944 C C . ALA A 1 118 ? -6.533 -5.110 2.114 1.00 93.06 118 ALA A C 1
ATOM 946 O O . ALA A 1 118 ? -6.304 -6.005 1.286 1.00 93.06 118 ALA A O 1
ATOM 947 N N . LEU A 1 119 ? -7.001 -5.370 3.332 1.00 89.31 119 LEU A N 1
ATOM 948 C CA . LEU A 1 119 ? -7.661 -6.633 3.635 1.00 89.31 119 LEU A CA 1
ATOM 949 C C . LEU A 1 119 ? -9.053 -6.635 2.988 1.00 89.31 119 LEU A C 1
ATOM 951 O O . LEU A 1 119 ? -9.770 -5.631 3.028 1.00 89.31 119 LEU A O 1
ATOM 955 N N . ASP A 1 120 ? -9.419 -7.768 2.390 1.00 75.50 120 ASP A N 1
ATOM 956 C CA . ASP A 1 120 ? -10.795 -8.044 1.979 1.00 75.50 120 ASP A CA 1
ATOM 957 C C . ASP A 1 120 ? -11.422 -9.097 2.911 1.00 75.50 120 ASP A C 1
ATOM 959 O O . ASP A 1 120 ? -10.765 -9.644 3.800 1.00 75.50 120 ASP A O 1
ATOM 963 N N . ASP A 1 121 ? -12.718 -9.323 2.736 1.00 67.00 121 ASP A N 1
ATOM 964 C CA . ASP A 1 121 ? -13.551 -10.265 3.485 1.00 67.00 121 ASP A CA 1
ATOM 965 C C . ASP A 1 121 ? -13.294 -11.741 3.139 1.00 67.00 121 ASP A C 1
ATOM 967 O O . ASP A 1 121 ? -13.899 -12.635 3.733 1.00 67.00 121 ASP A O 1
ATOM 971 N N . VAL A 1 122 ? -12.379 -12.018 2.208 1.00 67.94 122 VAL A N 1
ATOM 972 C CA . VAL A 1 122 ? -12.087 -13.358 1.711 1.00 67.94 122 VAL A CA 1
ATOM 973 C C . VAL A 1 122 ? -10.647 -13.746 2.074 1.00 67.94 122 VAL A C 1
ATOM 975 O O . VAL A 1 122 ? -9.694 -13.038 1.739 1.00 67.94 122 VAL A O 1
ATOM 978 N N . PRO A 1 123 ? -10.410 -14.913 2.702 1.00 59.94 123 PRO A N 1
ATOM 979 C CA . PRO A 1 123 ? -9.061 -15.391 2.984 1.00 59.94 123 PRO A CA 1
ATOM 980 C C . PRO A 1 123 ? -8.371 -15.751 1.669 1.00 59.94 123 PRO A C 1
ATOM 982 O O . PRO A 1 123 ? -8.464 -16.864 1.157 1.00 59.94 123 PRO A O 1
ATOM 985 N N . THR A 1 124 ? -7.708 -14.772 1.069 1.00 65.62 124 THR A N 1
ATOM 986 C CA . THR A 1 124 ? -7.104 -14.924 -0.242 1.00 65.62 124 THR A CA 1
ATOM 987 C C . THR A 1 124 ? -5.661 -14.461 -0.234 1.00 65.62 124 THR A C 1
ATOM 989 O O . THR A 1 124 ? -5.286 -13.480 0.405 1.00 65.62 124 THR A O 1
ATOM 992 N N . PHE A 1 125 ? -4.836 -15.190 -0.982 1.00 70.19 125 PHE A N 1
ATOM 993 C CA . PHE A 1 125 ? -3.398 -14.970 -1.028 1.00 70.19 125 PHE A CA 1
ATOM 994 C C . PHE A 1 125 ? -3.036 -13.523 -1.403 1.00 70.19 125 PHE A C 1
ATOM 996 O O . PHE A 1 125 ? -3.533 -12.983 -2.397 1.00 70.19 125 PHE A O 1
ATOM 1003 N N . GLY A 1 126 ? -2.158 -12.903 -0.612 1.00 69.06 126 GLY A N 1
ATOM 1004 C CA . GLY A 1 126 ? -1.643 -11.557 -0.862 1.00 69.06 126 GLY A CA 1
ATOM 1005 C C . GLY A 1 126 ? -2.608 -10.410 -0.547 1.00 69.06 126 GLY A C 1
ATOM 1006 O O . GLY A 1 126 ? -2.377 -9.299 -1.016 1.00 69.06 126 GLY A O 1
ATOM 1007 N N . ASN A 1 127 ? -3.679 -10.637 0.216 1.00 83.88 127 ASN A N 1
ATOM 1008 C CA . ASN A 1 127 ? -4.377 -9.540 0.892 1.00 83.88 127 ASN A CA 1
ATOM 1009 C C . ASN A 1 127 ? -3.495 -8.956 1.991 1.00 83.88 127 ASN A C 1
ATOM 1011 O O . ASN A 1 127 ? -2.690 -9.672 2.587 1.00 83.88 127 ASN A O 1
ATOM 1015 N N . GLY A 1 128 ? -3.614 -7.654 2.248 1.00 91.56 128 GLY A N 1
ATOM 1016 C CA . GLY A 1 128 ? -2.752 -7.012 3.237 1.00 91.56 128 GLY A CA 1
ATOM 1017 C C . GLY A 1 128 ? -1.281 -6.917 2.818 1.00 91.56 128 GLY A C 1
ATOM 1018 O O . GLY A 1 128 ? -0.476 -6.431 3.610 1.00 91.56 128 GLY A O 1
ATOM 1019 N N . ALA A 1 129 ? -0.918 -7.394 1.620 1.00 94.38 129 ALA A N 1
ATOM 1020 C CA . ALA A 1 129 ? 0.464 -7.477 1.177 1.00 94.38 129 ALA A CA 1
ATOM 1021 C C . ALA A 1 129 ? 1.112 -6.094 1.099 1.00 94.38 129 ALA A C 1
ATOM 1023 O O . ALA A 1 129 ? 0.475 -5.097 0.756 1.00 94.38 129 ALA A O 1
ATOM 1024 N N . ILE A 1 130 ? 2.398 -6.066 1.407 1.00 95.56 130 ILE A N 1
ATOM 1025 C CA . ILE A 1 130 ? 3.241 -4.887 1.311 1.00 95.56 130 ILE A CA 1
ATOM 1026 C C . ILE A 1 130 ? 3.871 -4.887 -0.080 1.00 95.56 130 ILE A C 1
ATOM 1028 O O . ILE A 1 130 ? 4.433 -5.899 -0.497 1.00 95.56 130 ILE A O 1
ATOM 1032 N N . LEU A 1 131 ? 3.768 -3.774 -0.799 1.00 95.06 131 LEU A N 1
ATOM 1033 C CA . LEU A 1 131 ? 4.317 -3.625 -2.141 1.00 95.06 131 LEU A CA 1
ATOM 1034 C C . LEU A 1 131 ? 5.319 -2.476 -2.171 1.00 95.06 131 LEU A C 1
ATOM 1036 O O . LEU A 1 131 ? 4.992 -1.342 -1.825 1.00 95.06 131 LEU A O 1
ATOM 1040 N N . GLU A 1 132 ? 6.518 -2.785 -2.639 1.00 94.12 132 GLU A N 1
ATOM 1041 C CA . GLU A 1 132 ? 7.583 -1.828 -2.906 1.00 94.12 132 GLU A CA 1
ATOM 1042 C C . GLU A 1 132 ? 7.821 -1.738 -4.415 1.00 94.12 132 GLU A C 1
ATOM 1044 O O . GLU A 1 132 ? 7.820 -2.748 -5.125 1.00 94.12 132 GLU A O 1
ATOM 1049 N N . LEU A 1 133 ? 8.057 -0.534 -4.914 1.00 93.56 133 LEU A N 1
ATOM 1050 C CA . LEU A 1 133 ? 8.358 -0.273 -6.308 1.00 93.56 133 LEU A CA 1
ATOM 1051 C C . LEU A 1 133 ? 9.868 -0.145 -6.520 1.00 93.56 133 LEU A C 1
ATOM 1053 O O . LEU A 1 133 ? 10.610 0.456 -5.733 1.00 93.56 133 LEU A O 1
ATOM 1057 N N . LYS A 1 134 ? 10.344 -0.722 -7.624 1.00 91.44 134 LYS A N 1
ATOM 1058 C CA . LYS A 1 134 ? 11.721 -0.558 -8.098 1.00 91.44 134 LYS A CA 1
ATOM 1059 C C . LYS A 1 134 ? 11.707 -0.263 -9.581 1.00 91.44 134 LYS A C 1
ATOM 1061 O O . LYS A 1 134 ? 11.219 -1.062 -10.370 1.00 91.44 134 LYS A O 1
ATOM 1066 N N . ASP A 1 135 ? 12.265 0.878 -9.949 1.00 91.25 135 ASP A N 1
ATOM 1067 C CA . ASP A 1 135 ? 12.299 1.348 -11.327 1.00 91.25 135 ASP A CA 1
ATOM 1068 C C . ASP A 1 135 ? 13.751 1.599 -11.745 1.00 91.25 135 ASP A C 1
ATOM 1070 O O . ASP A 1 135 ? 14.505 2.241 -11.012 1.00 91.25 135 ASP A O 1
ATOM 1074 N N . SER A 1 136 ? 14.159 1.071 -12.899 1.00 91.31 136 SER A N 1
ATOM 1075 C CA . SER A 1 136 ? 15.541 1.144 -13.384 1.00 91.31 136 SER A CA 1
ATOM 1076 C C . SER A 1 136 ? 15.616 1.480 -14.871 1.00 91.31 136 SER A C 1
ATOM 1078 O O . SER A 1 136 ? 14.844 0.979 -15.692 1.00 91.31 136 SER A O 1
ATOM 1080 N N . ASP A 1 137 ? 16.599 2.311 -15.229 1.00 89.25 137 ASP A N 1
ATOM 1081 C CA . ASP A 1 137 ? 16.962 2.594 -16.622 1.00 89.25 137 ASP A CA 1
ATOM 1082 C C . ASP A 1 137 ? 17.702 1.414 -17.284 1.00 89.25 137 ASP A C 1
ATOM 1084 O O . ASP A 1 137 ? 17.670 1.279 -18.508 1.00 89.25 137 ASP A O 1
ATOM 1088 N N . GLY A 1 138 ? 18.335 0.540 -16.493 1.00 87.94 138 GLY A N 1
ATOM 1089 C CA . GLY A 1 138 ? 19.112 -0.607 -16.966 1.00 87.94 138 GLY A CA 1
ATOM 1090 C C . GLY A 1 138 ? 18.473 -1.960 -16.650 1.00 87.94 138 GLY A C 1
ATOM 1091 O O . GLY A 1 138 ? 17.317 -2.051 -16.232 1.00 87.94 138 GLY A O 1
ATOM 1092 N N . SER A 1 139 ? 19.259 -3.021 -16.847 1.00 83.38 139 SER A N 1
ATOM 1093 C CA . SER A 1 139 ? 18.903 -4.401 -16.486 1.00 83.38 139 SER A CA 1
ATOM 1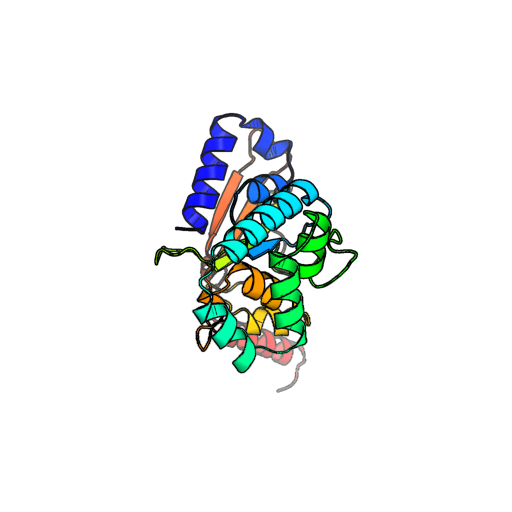094 C C . SER A 1 139 ? 19.137 -4.717 -15.005 1.00 83.38 139 SER A C 1
ATOM 1096 O O . SER A 1 139 ? 18.580 -5.681 -14.487 1.00 83.38 139 SER A O 1
ATOM 1098 N N . SER A 1 140 ? 19.958 -3.919 -14.317 1.00 77.81 140 SER A N 1
ATOM 1099 C CA . SER A 1 140 ? 20.243 -4.064 -12.892 1.00 77.81 140 SER A CA 1
ATOM 1100 C C . SER A 1 140 ? 19.297 -3.221 -12.037 1.00 77.81 140 SER A C 1
ATOM 1102 O O . SER A 1 140 ? 18.887 -2.123 -12.416 1.00 77.81 140 SER A O 1
ATOM 1104 N N . ILE A 1 141 ? 18.968 -3.733 -10.851 1.00 72.56 141 ILE A N 1
ATOM 1105 C CA . ILE A 1 141 ? 18.224 -3.006 -9.820 1.00 72.56 141 ILE A CA 1
ATOM 1106 C C . ILE A 1 141 ? 19.248 -2.548 -8.787 1.00 72.56 141 ILE A C 1
ATOM 1108 O O . ILE A 1 141 ? 19.798 -3.362 -8.045 1.00 72.56 141 ILE A O 1
ATOM 1112 N N . ALA A 1 142 ? 19.543 -1.252 -8.763 1.00 54.22 142 ALA A N 1
ATOM 1113 C CA . ALA A 1 142 ? 20.450 -0.689 -7.778 1.00 54.22 142 ALA A CA 1
ATOM 1114 C C . ALA A 1 142 ? 19.691 -0.455 -6.460 1.00 54.22 142 ALA A C 1
ATOM 1116 O O . ALA A 1 142 ? 18.923 0.492 -6.333 1.00 54.22 142 ALA A O 1
ATOM 1117 N N . SER A 1 143 ? 19.929 -1.379 -5.528 1.00 59.09 143 SER A N 1
ATOM 1118 C CA . SER A 1 143 ? 19.760 -1.292 -4.073 1.00 59.09 143 SER A CA 1
ATOM 1119 C C . SER A 1 143 ? 18.354 -1.158 -3.453 1.00 59.09 143 SER A C 1
ATOM 1121 O O . SER A 1 143 ? 17.504 -0.332 -3.789 1.00 59.09 143 SER A O 1
ATOM 1123 N N . PHE A 1 144 ? 18.142 -1.982 -2.423 1.00 64.50 144 PHE A N 1
ATOM 1124 C CA . PHE A 1 144 ? 17.013 -1.920 -1.497 1.00 64.50 144 PHE A CA 1
ATOM 1125 C C . PHE A 1 144 ? 17.364 -0.965 -0.352 1.00 64.50 144 PHE A C 1
ATOM 1127 O O . PHE A 1 144 ? 17.715 -1.386 0.744 1.00 64.50 144 PHE A O 1
ATOM 1134 N N . ASN A 1 145 ? 17.338 0.339 -0.631 1.00 53.59 145 ASN A N 1
ATOM 1135 C CA . ASN A 1 145 ? 17.865 1.364 0.283 1.00 53.59 145 ASN A CA 1
ATOM 1136 C C . ASN A 1 145 ? 17.061 1.558 1.578 1.00 53.59 145 ASN A C 1
ATOM 1138 O O . ASN A 1 145 ? 17.539 2.229 2.487 1.00 53.59 145 ASN A O 1
ATOM 1142 N N . SER A 1 146 ? 15.841 1.024 1.661 1.00 60.47 146 SER A N 1
ATOM 1143 C CA . SER A 1 146 ? 14.901 1.392 2.728 1.00 60.47 146 SER A CA 1
ATOM 1144 C C . SER A 1 146 ? 14.701 0.298 3.773 1.00 60.47 146 SER A C 1
ATOM 1146 O O . SER A 1 146 ? 14.497 0.613 4.939 1.00 60.47 146 SER A O 1
ATOM 1148 N N . THR A 1 147 ? 14.762 -0.981 3.387 1.00 68.50 147 THR A N 1
ATOM 1149 C CA . THR A 1 147 ? 14.679 -2.124 4.309 1.00 68.50 147 THR A CA 1
ATOM 1150 C C . THR A 1 147 ? 15.390 -3.341 3.709 1.00 68.50 147 THR A C 1
ATOM 1152 O O . THR A 1 147 ? 15.423 -3.494 2.488 1.00 68.50 147 THR A O 1
ATOM 1155 N N . ILE A 1 148 ? 15.922 -4.232 4.558 1.00 74.38 148 ILE A N 1
ATOM 1156 C CA . ILE A 1 148 ? 16.400 -5.553 4.113 1.00 74.38 148 ILE A CA 1
ATOM 1157 C C . ILE A 1 148 ? 15.212 -6.293 3.482 1.00 74.38 148 ILE A C 1
ATOM 1159 O O . ILE A 1 148 ? 14.180 -6.423 4.160 1.00 74.38 148 ILE A O 1
ATOM 1163 N N . PRO A 1 149 ? 15.328 -6.771 2.231 1.00 79.44 149 PRO A N 1
ATOM 1164 C CA . PRO A 1 149 ? 14.289 -7.573 1.613 1.00 79.44 149 PRO A CA 1
ATOM 1165 C C . PRO A 1 149 ? 14.029 -8.835 2.412 1.00 79.44 149 PRO A C 1
ATOM 1167 O O . PRO A 1 149 ? 14.950 -9.588 2.716 1.00 79.44 149 PRO A O 1
ATOM 1170 N N . THR A 1 150 ? 12.769 -9.034 2.773 1.00 86.25 150 THR A N 1
ATOM 1171 C CA . THR A 1 150 ? 12.321 -10.244 3.450 1.00 86.25 150 THR A CA 1
ATOM 1172 C C . THR A 1 150 ? 11.008 -10.707 2.850 1.00 86.25 150 THR A C 1
ATOM 1174 O O . THR A 1 150 ? 10.255 -9.899 2.304 1.00 86.25 150 THR A O 1
ATOM 1177 N N . ARG A 1 151 ? 10.705 -12.000 2.954 1.00 89.88 151 ARG A N 1
ATOM 1178 C CA . ARG A 1 151 ? 9.443 -12.585 2.500 1.00 89.88 151 ARG A CA 1
ATOM 1179 C C . ARG A 1 151 ? 8.249 -11.973 3.220 1.00 89.88 151 ARG A C 1
ATOM 1181 O O . ARG A 1 151 ? 7.220 -11.702 2.605 1.00 89.88 151 ARG A O 1
ATOM 1188 N N . PHE A 1 152 ? 8.409 -11.752 4.520 1.00 92.00 152 PHE A N 1
ATOM 1189 C CA . PHE A 1 152 ? 7.378 -11.228 5.400 1.00 92.00 152 PHE A CA 1
ATOM 1190 C C . PHE A 1 152 ? 7.870 -10.000 6.156 1.00 92.00 152 PHE A C 1
ATOM 1192 O O . PHE A 1 152 ? 9.053 -9.909 6.496 1.00 92.00 152 PHE A O 1
ATOM 1199 N N . LYS A 1 153 ? 6.941 -9.085 6.437 1.00 92.62 153 LYS A N 1
ATOM 1200 C CA . LYS A 1 153 ? 7.078 -8.020 7.435 1.00 92.62 153 LYS A CA 1
ATOM 1201 C C . LYS A 1 153 ? 5.740 -7.794 8.124 1.00 92.62 153 LYS A C 1
ATOM 1203 O O . LYS A 1 153 ? 4.684 -7.974 7.522 1.00 92.62 153 LYS A O 1
ATOM 1208 N N . THR A 1 154 ? 5.782 -7.371 9.370 1.00 95.12 154 THR A N 1
ATOM 1209 C CA . THR A 1 154 ? 4.622 -6.909 10.134 1.00 95.12 154 THR A CA 1
ATOM 1210 C C . THR A 1 154 ? 4.500 -5.387 10.040 1.00 95.12 154 THR A C 1
ATOM 1212 O O . THR A 1 154 ? 5.467 -4.690 9.722 1.00 95.12 154 THR A O 1
ATOM 1215 N N . LEU A 1 155 ? 3.321 -4.828 10.333 1.00 95.69 155 LEU A N 1
ATOM 1216 C CA . LEU A 1 155 ? 3.179 -3.367 10.407 1.00 95.69 155 LEU A CA 1
ATOM 1217 C C . LEU A 1 155 ? 3.937 -2.786 11.614 1.00 95.69 155 LEU A C 1
ATOM 1219 O O . LEU A 1 155 ? 4.370 -1.634 11.551 1.00 95.69 155 LEU A O 1
ATOM 1223 N N . ALA A 1 156 ? 4.147 -3.587 12.666 1.00 95.31 156 ALA A N 1
ATOM 1224 C CA . ALA A 1 156 ? 5.008 -3.251 13.801 1.00 95.31 156 ALA A CA 1
ATOM 1225 C C . ALA A 1 156 ? 6.457 -3.001 13.350 1.00 95.31 156 ALA A C 1
ATOM 1227 O O . ALA A 1 156 ? 7.012 -1.937 13.614 1.00 95.31 156 ALA A O 1
ATOM 1228 N N . GLU A 1 157 ? 7.033 -3.934 12.587 1.00 93.12 157 GLU A N 1
ATOM 1229 C CA . GLU A 1 157 ? 8.389 -3.798 12.039 1.00 93.12 157 GLU A CA 1
ATOM 1230 C C . GLU A 1 157 ? 8.490 -2.615 11.070 1.00 93.12 157 GLU A C 1
ATOM 1232 O O . GLU A 1 157 ? 9.479 -1.886 11.079 1.00 93.12 157 GLU A O 1
ATOM 1237 N N . VAL A 1 158 ? 7.464 -2.376 10.244 1.00 92.56 158 VAL A N 1
ATOM 1238 C CA . VAL A 1 158 ? 7.437 -1.197 9.361 1.00 92.56 158 VAL A CA 1
ATOM 1239 C C . VAL A 1 158 ? 7.461 0.095 10.177 1.00 92.56 158 VAL A C 1
ATOM 1241 O O . VAL A 1 158 ? 8.219 1.009 9.851 1.00 92.56 158 VAL A O 1
ATOM 1244 N N . LYS A 1 159 ? 6.673 0.179 11.253 1.00 93.75 159 LYS A N 1
ATOM 1245 C CA . LYS A 1 159 ? 6.684 1.324 12.174 1.00 93.75 159 LYS A CA 1
ATOM 1246 C C . LYS A 1 159 ? 8.066 1.519 12.802 1.00 93.75 159 LYS A C 1
ATOM 1248 O O . LYS A 1 159 ? 8.532 2.651 12.871 1.00 93.75 159 LYS A O 1
ATOM 1253 N N . GLU A 1 160 ? 8.719 0.441 13.231 1.00 90.88 160 GLU A N 1
ATOM 1254 C CA . GLU A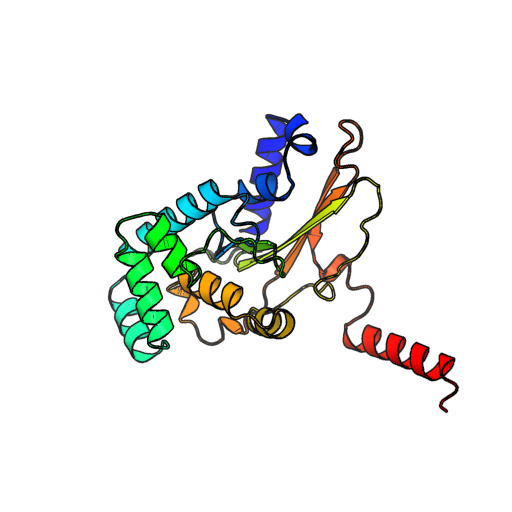 1 160 ? 10.063 0.487 13.818 1.00 90.88 160 GLU A CA 1
ATOM 1255 C C . GLU A 1 160 ? 11.111 0.987 12.821 1.00 90.88 160 GLU A C 1
ATOM 1257 O O . GLU A 1 160 ? 11.869 1.898 13.140 1.00 90.88 160 GLU A O 1
ATOM 1262 N N . VAL A 1 161 ? 11.126 0.451 11.596 1.00 85.88 161 VAL A N 1
ATOM 1263 C CA . VAL A 1 161 ? 12.139 0.821 10.595 1.00 85.88 161 VAL A CA 1
ATOM 1264 C C . VAL A 1 161 ? 11.917 2.229 10.038 1.00 85.88 161 VAL A C 1
ATOM 1266 O O . VAL A 1 161 ? 12.875 2.948 9.771 1.00 85.88 161 VAL A O 1
ATOM 1269 N N . THR A 1 162 ? 10.663 2.648 9.864 1.00 86.12 162 THR A N 1
ATOM 1270 C CA . THR A 1 162 ? 10.343 3.982 9.324 1.00 86.12 162 THR A CA 1
ATOM 1271 C C . THR A 1 162 ? 10.311 5.078 10.387 1.00 86.12 162 THR A C 1
ATOM 1273 O O . THR A 1 162 ? 10.265 6.258 10.040 1.00 86.12 162 THR A O 1
ATOM 1276 N N . GLY A 1 163 ? 10.259 4.714 11.673 1.00 88.81 163 GLY A N 1
ATOM 1277 C CA . GLY A 1 163 ? 10.014 5.643 12.778 1.00 88.81 163 GLY A CA 1
ATOM 1278 C C . GLY A 1 163 ? 8.634 6.316 12.731 1.00 88.81 163 GLY A C 1
ATOM 1279 O O . GLY A 1 163 ? 8.419 7.323 13.405 1.00 88.81 163 GLY A O 1
ATOM 1280 N N . SER A 1 164 ? 7.694 5.806 11.924 1.00 89.56 164 SER A N 1
ATOM 1281 C CA . SER A 1 164 ? 6.404 6.446 11.656 1.00 89.56 164 SER A CA 1
ATOM 1282 C C . SER A 1 164 ? 5.228 5.495 11.847 1.00 89.56 164 SER A C 1
ATOM 1284 O O . SER A 1 164 ? 5.198 4.383 11.328 1.00 89.56 164 SER A O 1
ATOM 1286 N N . ARG A 1 165 ? 4.182 5.971 12.531 1.00 92.50 165 ARG A N 1
ATOM 1287 C CA . ARG A 1 165 ? 2.913 5.237 12.698 1.00 92.50 165 ARG A CA 1
ATOM 1288 C C . ARG A 1 165 ? 1.984 5.349 11.490 1.00 92.50 165 ARG A C 1
ATOM 1290 O O . ARG A 1 165 ? 0.933 4.722 11.470 1.00 92.50 165 ARG A O 1
ATOM 1297 N N . MET A 1 166 ? 2.358 6.127 10.475 1.00 93.75 166 MET A N 1
ATOM 1298 C CA . MET A 1 166 ? 1.476 6.467 9.359 1.00 93.75 166 MET A CA 1
ATOM 1299 C C . MET A 1 166 ? 0.997 5.244 8.574 1.00 93.75 166 MET A C 1
ATOM 1301 O O . MET A 1 166 ? -0.195 5.141 8.300 1.00 93.75 166 MET A O 1
ATOM 1305 N N . VAL A 1 167 ? 1.902 4.324 8.225 1.00 95.25 167 VAL A N 1
ATOM 1306 C CA . VAL A 1 167 ? 1.555 3.111 7.465 1.00 95.25 167 VAL A CA 1
ATOM 1307 C C . VAL A 1 167 ? 0.625 2.224 8.289 1.00 95.25 167 VAL A C 1
ATOM 1309 O O . VAL A 1 167 ? -0.408 1.781 7.789 1.00 95.25 167 VAL A O 1
ATOM 1312 N N . LEU A 1 168 ? 0.966 2.020 9.566 1.00 95.69 168 LEU A N 1
ATOM 1313 C CA . LEU A 1 168 ? 0.174 1.240 10.512 1.00 95.69 168 LEU A CA 1
ATOM 1314 C C . LEU A 1 168 ? -1.236 1.816 10.669 1.00 95.69 168 LEU A C 1
ATOM 1316 O O . LEU A 1 168 ? -2.210 1.097 10.485 1.00 95.69 168 LEU A O 1
ATOM 1320 N N . GLU A 1 169 ? -1.358 3.106 10.973 1.00 96.31 169 GLU A N 1
ATOM 1321 C CA . GLU A 1 169 ? -2.644 3.742 11.267 1.00 96.31 169 GLU A CA 1
ATOM 1322 C C . GLU A 1 169 ? -3.509 3.915 10.020 1.00 96.31 169 GLU A C 1
ATOM 1324 O O . GLU A 1 169 ? -4.714 3.690 10.090 1.00 96.31 169 GLU A O 1
ATOM 1329 N N . ALA A 1 170 ? -2.921 4.263 8.871 1.00 96.69 170 ALA A N 1
ATOM 1330 C CA . ALA A 1 170 ? -3.660 4.306 7.611 1.00 96.69 170 ALA A CA 1
ATOM 1331 C C . ALA A 1 170 ? -4.198 2.914 7.252 1.00 96.69 170 ALA A C 1
ATOM 1333 O O . ALA A 1 170 ? -5.377 2.781 6.918 1.00 96.69 170 ALA A O 1
ATOM 1334 N N . SER A 1 171 ? -3.370 1.875 7.404 1.00 96.69 171 SER A N 1
ATOM 1335 C CA . SER A 1 171 ? -3.806 0.502 7.152 1.00 96.69 171 SER A CA 1
ATOM 1336 C C . SER A 1 171 ? -4.869 0.065 8.151 1.00 96.69 171 SER A C 1
ATOM 1338 O O . SER A 1 171 ? -5.855 -0.539 7.759 1.00 96.69 171 SER A O 1
ATOM 1340 N N . TRP A 1 172 ? -4.711 0.398 9.434 1.00 96.56 172 TRP A N 1
ATOM 1341 C CA . TRP A 1 172 ? -5.686 0.092 10.482 1.00 96.56 172 TRP A CA 1
ATOM 1342 C C . TRP A 1 172 ? -7.051 0.728 10.197 1.00 96.56 172 TRP A C 1
ATOM 1344 O O . TRP A 1 172 ? -8.076 0.055 10.291 1.00 96.56 172 TRP A O 1
ATOM 1354 N N . LEU A 1 173 ? -7.068 2.010 9.811 1.00 97.19 173 LEU A N 1
ATOM 1355 C CA . LEU A 1 173 ? -8.295 2.732 9.468 1.00 97.19 173 LEU A CA 1
ATOM 1356 C C . LEU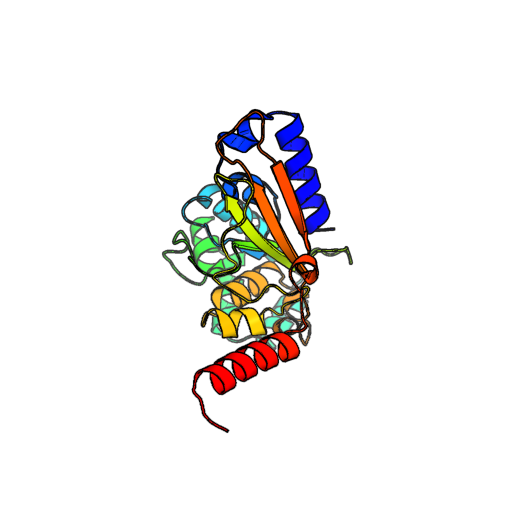 A 1 173 ? -8.941 2.174 8.207 1.00 97.19 173 LEU A C 1
ATOM 1358 O O . LEU A 1 173 ? -10.163 2.046 8.171 1.00 97.19 173 LEU A O 1
ATOM 1362 N N . ARG A 1 174 ? -8.136 1.822 7.190 1.00 95.94 174 ARG A N 1
ATOM 1363 C CA . ARG A 1 174 ? -8.653 1.127 6.014 1.00 95.94 174 ARG A CA 1
ATOM 1364 C C . ARG A 1 174 ? -9.291 -0.175 6.468 1.00 95.94 174 ARG A C 1
ATOM 1366 O O . ARG A 1 174 ? -10.488 -0.334 6.301 1.00 95.94 174 ARG A O 1
ATOM 1373 N N . ASP A 1 175 ? -8.536 -1.076 7.065 1.00 95.12 175 ASP A N 1
ATOM 1374 C CA . ASP A 1 175 ? -8.952 -2.460 7.277 1.00 95.12 175 ASP A CA 1
ATOM 1375 C C . ASP A 1 175 ? -10.007 -2.640 8.388 1.00 95.12 175 ASP A C 1
ATOM 1377 O O . ASP A 1 175 ? -10.386 -3.766 8.692 1.00 95.12 175 ASP A O 1
ATOM 1381 N N . PHE A 1 176 ? -10.534 -1.568 8.987 1.00 95.31 176 PHE A N 1
ATOM 1382 C CA . PHE A 1 176 ? -11.654 -1.653 9.926 1.00 95.31 176 PHE A CA 1
ATOM 1383 C C . PHE A 1 176 ? -12.896 -2.301 9.266 1.00 95.31 176 PHE A C 1
ATOM 1385 O O . PHE A 1 176 ? -13.273 -1.900 8.159 1.00 95.31 176 PHE A O 1
ATOM 1392 N N . PRO A 1 177 ? -13.564 -3.276 9.922 1.00 94.00 177 PRO A N 1
ATOM 1393 C CA . PRO A 1 177 ? -13.385 -3.703 11.316 1.00 94.00 177 PRO A CA 1
ATOM 1394 C C . PRO A 1 177 ? -12.360 -4.824 11.553 1.00 94.00 177 PRO A C 1
ATOM 1396 O O . PRO A 1 177 ? -12.095 -5.144 12.709 1.00 94.00 177 PRO A O 1
ATOM 1399 N N . TYR A 1 178 ? -11.757 -5.413 10.516 1.00 91.38 178 TYR A N 1
ATOM 1400 C CA . TYR A 1 178 ? -10.760 -6.488 10.666 1.00 91.38 178 TYR A CA 1
ATOM 1401 C C . TYR A 1 178 ? -9.568 -6.068 11.520 1.00 91.38 178 TYR A C 1
ATOM 1403 O O . TYR A 1 178 ? -9.009 -6.875 12.253 1.00 91.38 178 TYR A O 1
ATOM 1411 N N . SER A 1 179 ? -9.225 -4.784 11.488 1.00 93.88 179 SER A N 1
ATOM 1412 C CA . SER A 1 179 ? -8.158 -4.210 12.300 1.00 93.88 179 SER A CA 1
ATOM 1413 C C . SER A 1 179 ? -8.406 -4.228 13.818 1.00 93.88 179 SER A C 1
ATOM 1415 O O . SER A 1 179 ? -7.480 -3.954 14.584 1.00 93.88 179 SER A O 1
ATOM 1417 N N . LEU A 1 180 ? -9.610 -4.600 14.276 1.00 93.75 180 LEU A N 1
ATOM 1418 C CA . LEU A 1 180 ? -9.909 -4.864 15.690 1.00 93.75 180 LEU A CA 1
ATOM 1419 C C . LEU A 1 180 ? -9.390 -6.221 16.186 1.00 93.75 180 LEU A C 1
ATOM 1421 O O . LEU A 1 180 ? -9.374 -6.447 17.397 1.00 93.75 180 LEU A O 1
ATOM 1425 N N . SER A 1 181 ? -9.002 -7.135 15.290 1.00 90.88 181 SER A N 1
ATOM 1426 C CA . SER A 1 181 ? -8.483 -8.444 15.689 1.00 90.88 181 SER A CA 1
ATOM 1427 C C . SER A 1 181 ? -7.198 -8.304 16.507 1.00 90.88 181 SER A C 1
ATOM 1429 O O . SER A 1 181 ? -6.306 -7.527 16.145 1.00 90.88 181 SER A O 1
ATOM 1431 N N . GLU A 1 182 ? -7.059 -9.109 17.561 1.00 89.00 182 GLU A N 1
ATOM 1432 C CA . GLU A 1 182 ? -5.808 -9.191 18.314 1.00 89.00 182 GLU A CA 1
ATOM 1433 C C . GLU A 1 182 ? -4.640 -9.560 17.389 1.00 89.00 182 GLU A C 1
ATOM 1435 O O . GLU A 1 182 ? -4.766 -10.392 16.492 1.00 89.00 182 GLU A O 1
ATOM 1440 N N . GLY A 1 183 ? -3.498 -8.898 17.577 1.00 90.00 183 GLY A N 1
ATOM 1441 C CA . GLY A 1 183 ? -2.304 -9.150 16.772 1.00 90.00 183 GLY A CA 1
ATOM 1442 C C . GLY A 1 183 ? -2.318 -8.549 15.362 1.00 90.00 183 GLY A C 1
ATOM 1443 O O . GLY A 1 183 ? -1.378 -8.807 14.618 1.00 90.00 183 GLY A O 1
ATOM 1444 N N . TYR A 1 184 ? -3.298 -7.713 14.988 1.00 93.19 184 TYR A N 1
ATOM 1445 C CA . TYR A 1 184 ? -3.352 -7.073 13.661 1.00 93.19 184 TYR A CA 1
ATOM 1446 C C . TYR A 1 184 ? -2.030 -6.396 13.248 1.00 93.19 184 TYR A C 1
ATOM 1448 O O . TYR A 1 184 ? -1.554 -6.570 12.125 1.00 93.19 184 TYR A O 1
ATOM 1456 N N . GLU A 1 185 ? -1.411 -5.646 14.165 1.00 94.19 185 GLU A N 1
ATOM 1457 C CA . GLU A 1 185 ? -0.129 -4.965 13.932 1.00 94.19 185 GLU A CA 1
ATOM 1458 C C . GLU A 1 185 ? 1.038 -5.954 13.736 1.00 94.19 185 GLU A C 1
ATOM 1460 O O . GLU A 1 185 ? 1.928 -5.701 12.920 1.00 94.19 185 GLU A O 1
ATOM 1465 N N . GLY A 1 186 ? 1.011 -7.079 14.456 1.00 94.50 186 GLY A N 1
ATOM 1466 C CA . GLY A 1 186 ? 2.033 -8.129 14.441 1.00 94.50 186 GLY A CA 1
ATOM 1467 C C . GLY A 1 186 ? 1.782 -9.249 13.426 1.00 94.50 186 GLY A C 1
ATOM 1468 O O . GLY A 1 186 ? 2.569 -10.188 13.353 1.00 94.50 186 GLY A O 1
ATOM 1469 N N . CYS A 1 187 ? 0.702 -9.179 12.647 1.00 91.88 187 CYS A N 1
ATOM 1470 C CA . CYS A 1 187 ? 0.382 -10.186 11.644 1.00 91.88 187 CYS A CA 1
ATOM 1471 C C . CYS A 1 187 ? 1.394 -10.122 10.479 1.00 91.88 187 CYS A C 1
ATOM 1473 O O . CYS A 1 187 ? 1.559 -9.048 9.883 1.00 91.88 187 CYS A O 1
ATOM 1475 N N . PRO A 1 188 ? 2.073 -11.233 10.126 1.00 92.50 188 PRO A N 1
ATOM 1476 C CA . PRO A 1 188 ? 2.999 -11.262 8.998 1.00 92.50 188 PRO A CA 1
ATOM 1477 C C . PRO A 1 188 ? 2.290 -10.986 7.668 1.00 92.50 188 PRO A C 1
ATOM 1479 O O . PRO A 1 188 ? 1.336 -11.671 7.300 1.00 92.50 188 PRO A O 1
ATOM 1482 N N . ARG A 1 189 ? 2.791 -10.009 6.909 1.00 93.06 189 ARG A N 1
ATOM 1483 C CA . ARG A 1 189 ? 2.309 -9.656 5.568 1.00 93.06 189 ARG A CA 1
ATOM 1484 C C . ARG A 1 189 ? 3.379 -9.997 4.542 1.00 93.06 189 ARG A C 1
ATOM 1486 O O . ARG A 1 189 ? 4.551 -9.669 4.735 1.00 93.06 189 ARG A O 1
ATOM 1493 N N . HIS A 1 190 ? 2.981 -10.645 3.448 1.00 93.50 190 HIS A N 1
ATOM 1494 C CA . HIS A 1 190 ? 3.895 -10.896 2.334 1.00 93.50 190 HIS A CA 1
ATOM 1495 C C . HIS A 1 190 ? 4.407 -9.568 1.776 1.00 93.50 190 HIS A C 1
ATOM 1497 O O . HIS A 1 190 ? 3.621 -8.648 1.540 1.00 93.50 190 HIS A O 1
ATOM 1503 N N . CYS A 1 191 ? 5.712 -9.492 1.545 1.00 93.25 191 CYS A N 1
ATOM 1504 C CA . CYS A 1 191 ? 6.346 -8.372 0.869 1.00 93.25 191 CYS A CA 1
ATOM 1505 C C . CYS A 1 191 ? 6.606 -8.740 -0.588 1.00 93.25 191 CYS A C 1
ATOM 1507 O O . CYS A 1 191 ? 7.200 -9.777 -0.887 1.00 93.25 191 CYS A O 1
ATOM 1509 N N . PHE A 1 192 ? 6.174 -7.868 -1.487 1.00 93.69 192 PHE A N 1
ATOM 1510 C CA . PHE A 1 192 ? 6.393 -7.988 -2.915 1.00 93.69 192 PHE A CA 1
ATOM 1511 C C . PHE A 1 192 ? 7.103 -6.758 -3.454 1.00 93.69 192 PHE A C 1
ATOM 1513 O O . PHE A 1 192 ? 6.959 -5.647 -2.943 1.00 93.69 192 PHE A O 1
ATOM 1520 N N . TYR A 1 193 ? 7.828 -6.978 -4.539 1.00 92.69 193 TYR A N 1
ATOM 1521 C CA . TYR A 1 193 ? 8.513 -5.953 -5.296 1.00 92.69 193 TYR A CA 1
ATOM 1522 C C . TYR A 1 193 ? 7.937 -5.935 -6.704 1.00 92.69 193 TYR A C 1
ATOM 1524 O O . TYR A 1 193 ? 8.012 -6.940 -7.415 1.00 92.69 193 TYR A O 1
ATOM 1532 N N . LEU A 1 194 ? 7.359 -4.805 -7.105 1.00 94.31 194 LEU A N 1
ATOM 1533 C CA . LEU A 1 194 ? 7.056 -4.553 -8.507 1.00 94.31 194 LEU A CA 1
ATOM 1534 C C . LEU A 1 194 ? 8.279 -3.885 -9.121 1.00 94.31 194 LEU A C 1
ATOM 1536 O O . LEU A 1 194 ? 8.628 -2.754 -8.786 1.00 94.31 194 LEU A O 1
ATOM 1540 N N . VAL A 1 195 ? 8.953 -4.621 -9.990 1.00 93.81 195 VAL A N 1
ATOM 1541 C CA . VAL A 1 195 ? 10.219 -4.221 -10.587 1.00 93.81 195 VAL A CA 1
ATOM 1542 C C . VAL A 1 195 ? 9.991 -3.885 -12.048 1.00 93.81 195 VAL A C 1
ATOM 1544 O O . VAL A 1 195 ? 9.549 -4.747 -12.803 1.00 93.81 195 VAL A O 1
ATOM 1547 N N . ARG A 1 196 ? 10.375 -2.680 -12.468 1.00 94.69 196 ARG A N 1
ATOM 1548 C CA . ARG A 1 196 ? 10.499 -2.301 -13.874 1.00 94.69 196 ARG A CA 1
ATOM 1549 C C . ARG A 1 196 ? 11.965 -2.104 -14.256 1.00 94.69 196 ARG A C 1
ATOM 1551 O O . ARG A 1 196 ? 12.662 -1.280 -13.669 1.00 94.69 196 ARG A O 1
ATOM 1558 N N . THR A 1 197 ? 12.427 -2.847 -15.257 1.00 94.75 197 THR A N 1
ATOM 1559 C CA . THR A 1 197 ? 13.758 -2.680 -15.872 1.00 94.75 197 THR A CA 1
ATOM 1560 C C . THR A 1 197 ? 13.637 -2.043 -17.246 1.00 94.75 197 THR A C 1
ATOM 1562 O O . THR A 1 197 ? 12.610 -2.212 -17.906 1.00 94.75 197 THR A O 1
ATOM 1565 N N . HIS A 1 198 ? 14.700 -1.379 -17.705 1.00 94.75 198 HIS A N 1
ATOM 1566 C CA . HIS A 1 198 ? 14.737 -0.685 -18.995 1.00 94.75 198 HIS A CA 1
ATOM 1567 C C . HIS A 1 198 ? 13.569 0.296 -19.186 1.00 94.75 198 HIS A C 1
ATOM 1569 O O . HIS A 1 198 ? 12.973 0.360 -20.261 1.00 94.75 198 HIS A O 1
ATOM 1575 N N . ARG A 1 199 ? 13.231 1.069 -18.146 1.00 92.56 199 ARG A N 1
ATOM 1576 C CA . ARG A 1 199 ? 12.002 1.882 -18.081 1.00 92.56 199 ARG A CA 1
ATOM 1577 C C . ARG A 1 199 ? 11.793 2.864 -19.240 1.00 92.56 199 ARG A C 1
ATOM 1579 O O . ARG A 1 199 ? 10.669 3.274 -19.476 1.00 92.56 199 ARG A O 1
ATOM 1586 N N . ARG A 1 200 ? 12.863 3.256 -19.943 1.00 92.50 200 ARG A N 1
ATOM 1587 C CA . ARG A 1 200 ? 12.839 4.189 -21.088 1.00 92.50 200 ARG A CA 1
ATOM 1588 C C . ARG A 1 200 ? 12.850 3.495 -22.457 1.00 92.50 200 ARG A C 1
ATOM 1590 O O . ARG A 1 200 ? 12.928 4.171 -23.477 1.00 92.50 200 ARG A O 1
ATOM 1597 N N . SER A 1 201 ? 12.840 2.163 -22.503 1.00 94.69 201 SER A N 1
ATOM 1598 C CA . SER A 1 201 ? 12.994 1.388 -23.738 1.00 94.69 201 SER A CA 1
ATOM 1599 C C . SER A 1 201 ? 11.730 0.609 -24.072 1.00 94.69 201 SER A C 1
ATOM 1601 O O . SER A 1 201 ? 11.491 -0.459 -23.514 1.00 94.69 201 SER A O 1
ATOM 1603 N N . TYR A 1 202 ? 10.983 1.069 -25.075 1.00 92.50 202 TYR A N 1
ATOM 1604 C CA . TYR A 1 202 ? 9.797 0.369 -25.594 1.00 92.50 202 TYR A CA 1
ATOM 1605 C C . TYR A 1 202 ? 10.073 -1.078 -26.028 1.00 92.50 202 TYR A C 1
ATOM 1607 O O . TYR A 1 202 ? 9.187 -1.923 -25.986 1.00 92.50 202 TYR A O 1
ATOM 1615 N N . LYS A 1 203 ? 11.311 -1.393 -26.428 1.00 93.25 203 LYS A N 1
ATOM 1616 C CA . LYS A 1 203 ? 11.689 -2.737 -26.896 1.00 93.25 203 LYS A CA 1
ATOM 1617 C C . LYS A 1 203 ? 12.125 -3.683 -25.779 1.00 93.25 203 LYS A C 1
ATOM 1619 O O . LYS A 1 203 ? 12.111 -4.893 -25.978 1.00 93.25 203 LYS A O 1
ATOM 1624 N N . GLN A 1 204 ? 12.605 -3.147 -24.658 1.00 94.38 204 GLN A N 1
ATOM 1625 C CA . GLN A 1 204 ? 13.270 -3.936 -23.613 1.00 94.38 204 GLN A CA 1
ATOM 1626 C C . GLN A 1 204 ? 12.607 -3.814 -22.244 1.00 94.38 204 GLN A C 1
ATOM 1628 O O . GLN A 1 204 ? 13.020 -4.530 -21.331 1.00 94.38 204 GLN A O 1
ATOM 1633 N N . VAL A 1 205 ? 11.617 -2.929 -22.086 1.00 94.94 205 VAL A N 1
ATOM 1634 C CA . VAL A 1 205 ? 10.902 -2.749 -20.824 1.00 94.94 205 VAL A CA 1
ATOM 1635 C C . VAL A 1 205 ? 10.337 -4.082 -20.345 1.00 94.94 205 VAL A C 1
ATOM 1637 O O . VAL A 1 205 ? 9.738 -4.846 -21.103 1.00 94.94 205 VAL A O 1
ATOM 1640 N N . ARG A 1 206 ? 10.560 -4.384 -19.068 1.00 93.69 206 ARG A N 1
ATOM 1641 C CA . ARG A 1 206 ? 9.991 -5.560 -18.404 1.00 93.69 206 ARG A CA 1
ATOM 1642 C C . ARG A 1 206 ? 9.471 -5.147 -17.049 1.00 93.69 206 ARG A C 1
ATOM 1644 O O . ARG A 1 206 ? 10.160 -4.415 -16.344 1.00 93.69 206 ARG A O 1
ATOM 1651 N N . ILE A 1 207 ? 8.282 -5.635 -16.703 1.00 94.25 207 ILE A N 1
ATOM 1652 C CA . ILE A 1 207 ? 7.671 -5.429 -15.394 1.00 94.25 207 ILE A CA 1
ATOM 1653 C C . ILE A 1 207 ? 7.431 -6.790 -14.745 1.00 94.25 207 ILE A C 1
ATOM 1655 O O . ILE A 1 207 ? 6.639 -7.599 -15.233 1.00 94.25 207 ILE A O 1
ATOM 1659 N N . SER A 1 208 ? 8.110 -7.025 -13.631 1.00 93.25 208 SER A N 1
ATOM 1660 C CA . SER A 1 208 ? 8.094 -8.284 -12.894 1.00 93.25 208 SER A CA 1
ATOM 1661 C C . SER A 1 208 ? 7.525 -8.068 -11.500 1.00 93.25 208 SER A C 1
ATOM 1663 O O . SER A 1 208 ? 7.865 -7.094 -10.832 1.00 93.25 208 SER A O 1
ATOM 1665 N N . LEU A 1 209 ? 6.699 -9.004 -11.042 1.00 93.69 209 LEU A N 1
ATOM 1666 C CA . LEU A 1 209 ? 6.300 -9.100 -9.644 1.00 93.69 209 LEU A CA 1
ATOM 1667 C C . LEU A 1 209 ? 7.159 -10.166 -8.960 1.00 93.69 209 LEU A C 1
ATOM 1669 O O . LEU A 1 209 ? 7.185 -11.313 -9.402 1.00 93.69 209 LEU A O 1
ATOM 1673 N N . VAL A 1 210 ? 7.851 -9.791 -7.888 1.00 91.69 210 VAL A N 1
ATOM 1674 C CA . VAL A 1 210 ? 8.812 -10.656 -7.192 1.00 91.69 210 VAL A CA 1
ATOM 1675 C C . VAL A 1 210 ? 8.450 -10.738 -5.708 1.00 91.69 210 VAL A C 1
ATOM 1677 O O . VAL A 1 210 ? 8.234 -9.708 -5.075 1.00 91.69 210 VAL A O 1
ATOM 1680 N N . GLU A 1 211 ? 8.365 -11.944 -5.136 1.00 91.44 211 GLU A N 1
ATOM 1681 C CA . GLU A 1 211 ? 8.220 -12.118 -3.680 1.00 91.44 211 GLU A CA 1
ATOM 1682 C C . GLU A 1 211 ? 9.553 -11.801 -2.986 1.00 91.44 211 GLU A C 1
ATOM 1684 O O . GLU A 1 211 ? 10.620 -12.151 -3.487 1.00 91.44 211 GLU A O 1
ATOM 1689 N N . GLY A 1 212 ? 9.509 -11.163 -1.815 1.00 87.44 212 GLY A N 1
ATOM 1690 C CA . GLY A 1 212 ? 10.709 -10.729 -1.098 1.00 87.44 212 GLY A CA 1
ATOM 1691 C C . GLY A 1 212 ? 11.691 -11.838 -0.713 1.00 87.44 212 GLY A C 1
ATOM 1692 O O . GLY A 1 212 ? 12.879 -11.553 -0.592 1.00 87.44 212 GLY A O 1
ATOM 1693 N N . SER A 1 213 ? 11.236 -13.093 -0.615 1.00 85.25 213 SER A N 1
ATOM 1694 C CA . SER A 1 213 ? 12.088 -14.278 -0.413 1.00 85.25 213 SER A CA 1
ATOM 1695 C C . SER A 1 213 ? 13.125 -14.467 -1.521 1.00 85.25 213 SER A C 1
ATOM 1697 O O . SER A 1 213 ? 14.201 -14.995 -1.270 1.00 85.25 213 SER A O 1
ATOM 1699 N N . PHE A 1 214 ? 12.851 -13.998 -2.741 1.00 81.62 214 PHE A N 1
ATOM 1700 C CA . PHE A 1 214 ? 13.800 -14.074 -3.852 1.00 81.62 214 PHE A CA 1
ATOM 1701 C C . PHE A 1 214 ? 15.101 -13.308 -3.570 1.00 81.62 214 PHE A C 1
ATOM 1703 O O . PHE A 1 214 ? 16.169 -13.687 -4.044 1.00 81.62 214 PHE A O 1
ATOM 1710 N N . PHE A 1 215 ? 15.012 -12.229 -2.791 1.00 75.06 215 PHE A N 1
ATOM 1711 C CA . PHE A 1 215 ? 16.158 -11.412 -2.397 1.00 75.06 215 PHE A CA 1
ATOM 1712 C C . PHE A 1 215 ? 16.748 -11.837 -1.045 1.00 75.06 215 PHE A C 1
ATOM 1714 O O . PHE A 1 215 ? 17.801 -11.329 -0.657 1.00 75.06 215 PHE A O 1
ATOM 1721 N N . GLU A 1 216 ? 16.111 -12.775 -0.337 1.00 69.56 216 GLU A N 1
ATOM 1722 C CA . GLU A 1 216 ? 16.664 -13.406 0.862 1.00 69.56 216 GLU A CA 1
ATOM 1723 C C . GLU A 1 216 ? 17.751 -14.405 0.440 1.00 69.56 216 GLU A C 1
ATOM 1725 O O . GLU A 1 216 ? 17.540 -15.612 0.380 1.00 69.56 216 GLU A O 1
ATOM 1730 N N . THR A 1 217 ? 18.943 -13.910 0.115 1.00 59.38 217 THR A N 1
ATOM 1731 C CA . THR A 1 217 ? 20.088 -14.783 -0.193 1.00 59.38 217 THR A CA 1
ATOM 1732 C C . THR A 1 217 ? 20.667 -15.432 1.065 1.00 59.38 217 THR A C 1
ATOM 1734 O O . THR A 1 217 ? 21.252 -16.511 0.988 1.00 59.38 217 THR A O 1
ATOM 1737 N N . LEU A 1 218 ? 20.474 -14.801 2.230 1.00 58.91 218 LEU A N 1
ATOM 1738 C CA . LEU A 1 218 ? 20.813 -15.311 3.557 1.00 58.91 218 LEU A CA 1
ATOM 1739 C C . LEU A 1 218 ? 19.746 -14.854 4.567 1.00 58.91 218 LEU A C 1
ATOM 1741 O O . LEU A 1 218 ? 19.291 -13.709 4.483 1.00 58.91 218 LEU A O 1
ATOM 1745 N N . PRO A 1 219 ? 19.369 -15.686 5.558 1.00 65.69 219 PRO A N 1
ATOM 1746 C CA . PRO A 1 219 ? 18.543 -15.237 6.676 1.00 65.69 219 PRO A CA 1
ATOM 1747 C C . PRO A 1 219 ? 19.140 -13.980 7.321 1.00 65.69 219 PRO A C 1
ATOM 1749 O O . PRO A 1 219 ? 20.357 -13.882 7.464 1.00 65.69 219 PRO A O 1
ATOM 1752 N N . LYS A 1 220 ? 18.308 -13.028 7.761 1.00 64.88 220 LYS A N 1
ATOM 1753 C CA . LYS A 1 220 ? 18.760 -11.739 8.330 1.00 64.88 220 LYS A CA 1
ATOM 1754 C C . LYS A 1 220 ? 19.863 -11.890 9.389 1.00 64.88 220 LYS A C 1
ATOM 1756 O O . LYS A 1 220 ? 20.822 -11.124 9.377 1.00 64.88 220 LYS A O 1
ATOM 1761 N N . GLY A 1 221 ? 19.737 -12.875 10.283 1.00 70.62 221 GLY A N 1
ATOM 1762 C CA . GLY A 1 221 ? 20.749 -13.154 11.307 1.00 70.62 221 GLY A CA 1
ATOM 1763 C C . GLY A 1 221 ? 22.096 -13.580 10.717 1.00 70.62 221 GLY A C 1
ATOM 1764 O O . GLY A 1 221 ? 23.135 -13.119 11.169 1.00 70.62 221 GLY A O 1
ATOM 1765 N N . GLU A 1 222 ? 22.072 -14.383 9.657 1.00 71.69 222 GLU A N 1
ATOM 1766 C CA . GLU A 1 222 ? 23.265 -14.847 8.948 1.00 71.69 222 GLU A CA 1
ATOM 1767 C C . GLU A 1 222 ? 23.904 -13.726 8.115 1.00 71.69 222 GLU A C 1
ATOM 1769 O O . GLU A 1 222 ? 25.125 -13.601 8.093 1.00 71.69 222 GLU A O 1
ATOM 1774 N N . LEU A 1 223 ? 23.098 -12.862 7.486 1.00 67.94 223 LEU A N 1
ATOM 1775 C CA . LEU A 1 223 ? 23.603 -11.678 6.787 1.00 67.94 223 LEU A CA 1
ATOM 1776 C C . LEU A 1 223 ? 24.315 -10.728 7.759 1.00 67.94 223 LEU A C 1
ATOM 1778 O O . LEU A 1 223 ? 25.442 -10.317 7.500 1.00 67.94 223 LEU A O 1
ATOM 1782 N N . LEU A 1 224 ? 23.678 -10.408 8.891 1.00 76.81 224 LEU A N 1
ATOM 1783 C CA . LEU A 1 224 ? 24.275 -9.552 9.919 1.00 76.81 224 LEU A CA 1
ATOM 1784 C C . LEU A 1 224 ? 25.540 -10.180 10.503 1.00 76.81 224 LEU A C 1
ATOM 1786 O O . LEU A 1 224 ? 26.530 -9.473 10.665 1.00 76.81 224 LEU A O 1
ATOM 1790 N N . ARG A 1 225 ? 25.530 -11.494 10.764 1.00 79.38 225 ARG A N 1
ATOM 1791 C CA . ARG A 1 225 ? 26.712 -12.230 11.224 1.00 79.38 225 ARG A CA 1
ATOM 1792 C C . ARG A 1 225 ? 27.869 -12.073 10.242 1.00 79.38 225 ARG A C 1
ATOM 1794 O O . ARG A 1 225 ? 28.938 -11.654 10.657 1.00 79.38 225 ARG A O 1
ATOM 1801 N N . ARG A 1 226 ? 27.645 -12.316 8.947 1.00 75.31 226 ARG A N 1
ATOM 1802 C CA . ARG A 1 226 ? 28.697 -12.203 7.922 1.00 75.31 226 ARG A CA 1
ATOM 1803 C C . ARG A 1 226 ? 29.202 -10.778 7.720 1.00 75.31 226 ARG A C 1
ATOM 1805 O O . ARG A 1 226 ? 30.396 -10.592 7.533 1.00 75.31 226 ARG A O 1
ATOM 1812 N N . VAL A 1 227 ? 28.319 -9.778 7.773 1.00 78.50 227 VAL A N 1
ATOM 1813 C CA . VAL A 1 227 ? 28.726 -8.363 7.705 1.00 78.50 227 VAL A CA 1
ATOM 1814 C C . VAL A 1 227 ? 29.594 -7.998 8.911 1.00 78.50 227 VAL A C 1
ATOM 1816 O O . VAL A 1 227 ? 30.630 -7.364 8.741 1.00 78.50 227 VAL A O 1
ATOM 1819 N N . TRP A 1 228 ? 29.219 -8.430 10.118 1.00 83.44 228 TRP A N 1
ATOM 1820 C CA . TRP A 1 228 ? 30.030 -8.206 11.316 1.00 83.44 228 TRP A CA 1
ATOM 1821 C C . TRP A 1 228 ? 31.351 -8.973 11.289 1.00 83.44 228 TRP A C 1
ATOM 1823 O O . TRP A 1 228 ? 32.374 -8.392 11.628 1.00 83.44 228 TRP A O 1
ATOM 1833 N N . GLU A 1 229 ? 31.359 -10.229 10.843 1.00 81.62 229 GLU A N 1
ATOM 1834 C CA . GLU A 1 229 ? 32.584 -11.013 10.635 1.00 81.62 229 GLU A CA 1
ATOM 1835 C C . GLU A 1 229 ? 33.533 -10.316 9.663 1.00 81.62 229 GLU A C 1
ATOM 1837 O O . GLU A 1 229 ? 34.723 -10.201 9.947 1.00 81.62 229 GLU A O 1
ATOM 1842 N N . GLN A 1 230 ? 33.005 -9.788 8.556 1.00 77.00 230 GLN A N 1
ATOM 1843 C CA . GLN A 1 230 ? 33.794 -9.034 7.593 1.00 77.00 230 GLN A CA 1
ATOM 1844 C C . GLN A 1 230 ? 34.380 -7.766 8.228 1.00 77.00 230 GLN A C 1
ATOM 1846 O O . GLN A 1 230 ? 35.595 -7.587 8.186 1.00 77.00 230 GLN A O 1
ATOM 1851 N N . ILE A 1 231 ? 33.553 -6.939 8.881 1.00 83.38 231 ILE A N 1
ATOM 1852 C CA . ILE A 1 231 ? 34.010 -5.717 9.561 1.00 83.38 231 ILE A CA 1
ATOM 1853 C C . ILE A 1 231 ? 35.088 -6.048 10.594 1.00 83.38 231 ILE A C 1
ATOM 1855 O O . ILE A 1 231 ? 36.134 -5.407 10.594 1.00 83.38 231 ILE A O 1
ATOM 1859 N N . LEU A 1 232 ? 34.874 -7.048 11.451 1.00 85.31 232 LEU A N 1
ATOM 1860 C CA . LEU A 1 232 ? 35.838 -7.440 12.483 1.00 85.31 232 LEU A CA 1
ATOM 1861 C C . LEU A 1 232 ? 37.158 -7.923 11.865 1.00 85.31 232 LEU A C 1
ATOM 1863 O O . LEU A 1 232 ? 38.223 -7.474 12.287 1.00 85.31 232 LEU A O 1
ATOM 1867 N N . SER A 1 233 ? 37.088 -8.742 10.809 1.00 78.56 233 SER A N 1
ATOM 1868 C CA . SER A 1 233 ? 38.271 -9.243 10.100 1.00 78.56 233 SER A CA 1
ATOM 1869 C C . SER A 1 233 ? 39.079 -8.135 9.415 1.00 78.56 233 SER A C 1
ATOM 1871 O O . SER A 1 233 ? 40.307 -8.141 9.476 1.00 78.56 233 SER A O 1
ATOM 1873 N N . GLU A 1 234 ? 38.407 -7.149 8.815 1.00 82.06 234 GLU A N 1
ATOM 1874 C CA . GLU A 1 234 ? 39.041 -6.005 8.148 1.00 82.06 234 GLU A CA 1
ATOM 1875 C C . GLU A 1 234 ? 39.561 -4.966 9.155 1.00 82.06 234 GLU A C 1
ATOM 1877 O O . GLU A 1 234 ? 40.522 -4.253 8.872 1.00 82.06 234 GLU A O 1
ATOM 1882 N N . SER A 1 235 ? 38.967 -4.903 10.351 1.00 79.62 235 SER A N 1
ATOM 1883 C CA . SER A 1 235 ? 39.370 -3.986 11.427 1.00 79.62 235 SER A CA 1
ATOM 1884 C C . SER A 1 235 ? 40.608 -4.458 12.199 1.00 79.62 235 SER A C 1
ATOM 1886 O O . SER A 1 235 ? 41.120 -3.710 13.031 1.00 79.62 235 SER A O 1
ATOM 1888 N N . GLY A 1 236 ? 41.077 -5.692 11.973 1.00 68.62 236 GLY A N 1
ATOM 1889 C CA . GLY A 1 236 ? 42.214 -6.274 12.697 1.00 68.62 236 GLY A CA 1
ATOM 1890 C C . GLY A 1 236 ? 41.962 -6.485 14.195 1.00 68.62 236 GLY A C 1
ATOM 1891 O O . GLY A 1 236 ? 42.916 -6.622 14.961 1.00 68.62 236 GLY A O 1
ATOM 1892 N N . VAL A 1 237 ? 40.694 -6.483 14.619 1.00 66.00 237 VAL A N 1
ATOM 1893 C CA . VAL A 1 237 ? 40.300 -6.804 15.994 1.00 66.00 237 VAL A CA 1
ATOM 1894 C C . VAL A 1 237 ? 40.200 -8.334 16.090 1.00 66.00 237 VAL A C 1
ATOM 1896 O O . VAL A 1 237 ? 39.468 -8.910 15.284 1.00 66.00 237 VAL A O 1
ATOM 1899 N N . PRO A 1 238 ? 40.954 -8.995 16.991 1.00 58.06 238 PRO A N 1
ATOM 1900 C CA . PRO A 1 238 ? 40.906 -10.448 17.154 1.00 58.06 238 PRO A CA 1
ATOM 1901 C C . PRO A 1 238 ? 39.553 -10.950 17.670 1.00 58.06 238 PRO A C 1
ATOM 1903 O O . PRO A 1 238 ? 38.877 -10.201 18.415 1.00 58.06 238 PRO A O 1
#

Radius of gyration: 19.39 Å; chains: 1; bounding box: 65×34×51 Å

Foldseek 3Di:
DQVVQLVVQLVVVCVVPVCCLQVPDPLVSSLVRQFFLDAQQLLVNVVSLLSNLVVLLVVLLVDDVVLLVLCVVPPDPLLNVLLVQSNPPPGSLSSLCSLQVHNVSSDGNVAPARTFGAADPDPDPQHRAGEHEFEELAPDTPDPVHDQQDQWDFLLVSCVSSVDCRSVSSNLSRHPPVSSDPCNRVDIHGYWYFYWHNSNDSVDTDTDIGTSVVSCPDDPVVVVVVVVVVVCVVVVPD

Secondary structure (DSSP, 8-state):
-HHHHHHHHHHHHHHH-TTHHHHS-HHHHHHTSS-EEEES-TTTSHHHHHHHHHHHHHHHHHS-HHHHHHHHHHS-HHHHHHHHHHHH-SSHHHHHHHHHTSTTTTS---SS-SEEEPP-SS--TTTT-EEEEEE-SSSS-----SS---SEE-HHHHHHHHS-SHHHHHHHHHHTTGGGSTTTTTS-EEEEEEEEESTT-TTT-EEEEEEGGGG-SS-HHHHHHHHHHHHHHHTT--

pLDDT: mean 89.03, std 9.88, range [53.59, 98.06]